Protein AF-A0A0G1CRB9-F1 (afdb_monomer)

Foldseek 3Di:
DKDKDKDADPSLVVVVLVLLVQVVCVPQPADDWDFPDWDADPVRRMIMTMTHDDDDDDLLPDDPDDPLVSLLVVLVNVLSQQPGDCPPPLNDDDPVLLLVVLVVCVVLVQFLQVVLCVVVVNDGSVRLSVVLVVCVVVQPPDTDDPLPPPACCVRPNPVCRVSSVCSNDVPDPPPVVNVVSVVSSCSSVVRGNVVSVSVVCVVDPPDDPPRDPPDPDDDDDD

Structure (mmCIF, N/CA/C/O backbone):
data_AF-A0A0G1CRB9-F1
#
_entry.id   AF-A0A0G1CRB9-F1
#
loop_
_atom_site.group_PDB
_atom_site.id
_atom_site.type_symbol
_atom_site.label_atom_id
_atom_site.label_alt_id
_atom_site.label_comp_id
_atom_site.label_asym_id
_atom_site.label_entity_id
_atom_site.label_seq_id
_atom_site.pdbx_PDB_ins_code
_atom_site.Cartn_x
_atom_site.Cartn_y
_atom_site.Cartn_z
_atom_site.occupancy
_atom_site.B_iso_or_equiv
_atom_site.auth_seq_id
_atom_site.auth_comp_id
_atom_site.auth_asym_id
_atom_site.auth_atom_id
_atom_site.pdbx_PDB_model_num
ATOM 1 N N . MET A 1 1 ? 15.681 12.414 -16.939 1.00 84.25 1 MET A N 1
ATOM 2 C CA . MET A 1 1 ? 14.336 12.960 -16.632 1.00 84.25 1 MET A CA 1
ATOM 3 C C . MET A 1 1 ? 14.097 12.855 -15.128 1.00 84.25 1 MET A C 1
ATOM 5 O O . MET A 1 1 ? 14.638 11.937 -14.522 1.00 84.25 1 MET A O 1
ATOM 9 N N . ILE A 1 2 ? 13.354 13.784 -14.524 1.00 95.62 2 ILE A N 1
ATOM 10 C CA . ILE A 1 2 ? 13.063 13.815 -13.077 1.00 95.62 2 ILE A CA 1
ATOM 11 C C . ILE A 1 2 ? 11.559 13.993 -12.850 1.00 95.62 2 ILE A C 1
ATOM 13 O O . ILE A 1 2 ? 10.872 14.523 -13.722 1.00 95.62 2 ILE A O 1
ATOM 17 N N . TYR A 1 3 ? 11.065 13.575 -11.686 1.00 97.00 3 TYR A N 1
ATOM 18 C CA . TYR A 1 3 ? 9.674 13.767 -11.269 1.00 97.00 3 TYR A CA 1
ATOM 19 C C . TYR A 1 3 ? 9.613 14.573 -9.976 1.00 97.00 3 TYR A C 1
ATOM 21 O O . TYR A 1 3 ? 10.322 14.261 -9.023 1.00 97.00 3 TYR A O 1
ATOM 29 N N . LEU A 1 4 ? 8.737 15.577 -9.924 1.00 97.69 4 LEU A N 1
ATOM 30 C CA . LEU A 1 4 ? 8.444 16.338 -8.711 1.00 97.69 4 LEU A CA 1
ATOM 31 C C . LEU A 1 4 ? 7.032 16.008 -8.232 1.00 97.69 4 LEU A C 1
ATOM 33 O O . LEU A 1 4 ? 6.062 16.202 -8.964 1.00 97.69 4 LEU A O 1
ATOM 37 N N . LYS A 1 5 ? 6.919 15.551 -6.987 1.00 98.00 5 LYS A N 1
ATOM 38 C CA . LYS A 1 5 ? 5.648 15.448 -6.270 1.00 98.00 5 LYS A CA 1
ATOM 39 C C . LYS A 1 5 ? 5.560 16.563 -5.239 1.00 98.00 5 LYS A C 1
ATOM 41 O O . LYS A 1 5 ? 6.548 16.859 -4.568 1.00 98.00 5 LYS A O 1
ATOM 46 N N . SER A 1 6 ? 4.384 17.159 -5.079 1.00 97.44 6 SER A N 1
ATOM 47 C CA . SER A 1 6 ? 4.143 18.164 -4.047 1.00 97.44 6 SER A CA 1
ATOM 48 C C . SER A 1 6 ? 2.746 18.023 -3.441 1.00 97.44 6 SER A C 1
ATOM 50 O O . SER A 1 6 ? 1.808 17.570 -4.095 1.00 97.44 6 SER A O 1
ATOM 52 N N . GLY A 1 7 ? 2.603 18.368 -2.161 1.00 93.88 7 GLY A N 1
ATOM 53 C CA . GLY A 1 7 ? 1.321 18.325 -1.458 1.00 93.88 7 GLY A CA 1
ATOM 54 C C . GLY A 1 7 ? 1.329 19.067 -0.120 1.00 93.88 7 GLY A C 1
ATOM 55 O O . GLY A 1 7 ? 2.387 19.339 0.441 1.00 93.88 7 GLY A O 1
ATOM 56 N N . ARG A 1 8 ? 0.131 19.376 0.395 1.00 90.69 8 ARG A N 1
ATOM 57 C CA . ARG A 1 8 ? -0.128 19.932 1.740 1.00 90.69 8 ARG A CA 1
ATOM 58 C C . ARG A 1 8 ? -1.072 19.023 2.525 1.00 90.69 8 ARG A C 1
ATOM 60 O O . ARG A 1 8 ? -1.772 18.196 1.937 1.00 90.69 8 ARG A O 1
ATOM 67 N N . GLY A 1 9 ? -1.112 19.178 3.849 1.00 85.19 9 GLY A N 1
ATOM 68 C CA . GLY A 1 9 ? -1.989 18.393 4.728 1.00 85.19 9 GLY A CA 1
ATOM 69 C C . GLY A 1 9 ? -1.760 16.884 4.572 1.00 85.19 9 GLY A C 1
ATOM 70 O O . GLY A 1 9 ? -0.622 16.428 4.579 1.00 85.19 9 GLY A O 1
ATOM 71 N N . ILE A 1 10 ? -2.824 16.112 4.337 1.00 78.12 10 ILE A N 1
ATOM 72 C CA . ILE A 1 10 ? -2.739 14.646 4.159 1.00 78.12 10 ILE A CA 1
ATOM 73 C C . ILE A 1 10 ? -1.782 14.256 3.019 1.00 78.12 10 ILE A C 1
ATOM 75 O O . ILE A 1 10 ? -1.055 13.267 3.124 1.00 78.12 10 ILE A O 1
ATOM 79 N N . ALA A 1 11 ? -1.750 15.035 1.931 1.00 84.38 11 ALA A N 1
ATOM 80 C CA . ALA A 1 11 ? -0.834 14.772 0.824 1.00 84.38 11 ALA A CA 1
ATOM 81 C C . ALA A 1 11 ? 0.627 15.003 1.240 1.00 84.38 11 ALA A C 1
ATOM 83 O O . ALA A 1 11 ? 1.486 14.204 0.880 1.00 84.38 11 ALA A O 1
ATOM 84 N N . ALA A 1 12 ? 0.906 16.031 2.052 1.00 89.50 12 ALA A N 1
ATOM 85 C CA . ALA A 1 12 ? 2.238 16.254 2.617 1.00 89.50 12 ALA A CA 1
ATOM 86 C C . ALA A 1 12 ? 2.680 15.075 3.490 1.00 89.50 12 ALA A C 1
ATOM 88 O O . ALA A 1 12 ? 3.770 14.546 3.294 1.00 89.50 12 ALA A O 1
ATOM 89 N N . GLU A 1 13 ? 1.822 14.604 4.397 1.00 86.12 13 GLU A N 1
ATOM 90 C CA . GLU A 1 13 ? 2.111 13.429 5.228 1.00 86.12 13 GLU A CA 1
ATOM 91 C C . GLU A 1 13 ? 2.366 12.173 4.387 1.00 86.12 13 GLU A C 1
ATOM 93 O O . GLU A 1 13 ? 3.264 11.386 4.693 1.00 86.12 13 GLU A O 1
ATOM 98 N N . SER A 1 14 ? 1.602 11.989 3.305 1.00 86.56 14 SER A N 1
ATOM 99 C CA . SER A 1 14 ? 1.823 10.896 2.359 1.00 86.56 14 SER A CA 1
ATOM 100 C C . SER A 1 14 ? 3.196 10.984 1.699 1.00 86.56 14 SER A C 1
ATOM 102 O O . SER A 1 14 ? 3.872 9.965 1.593 1.00 86.56 14 SER A O 1
ATOM 104 N N . LEU A 1 15 ? 3.641 12.183 1.318 1.00 94.06 15 LEU A N 1
ATOM 105 C CA . LEU A 1 15 ? 4.968 12.397 0.739 1.00 94.06 15 LEU A CA 1
ATOM 106 C C . LEU A 1 15 ? 6.095 12.200 1.758 1.00 94.06 15 LEU A C 1
ATOM 108 O O . LEU A 1 15 ? 7.140 11.669 1.398 1.00 94.06 15 LEU A O 1
ATOM 112 N N . VAL A 1 16 ? 5.891 12.548 3.034 1.00 91.94 16 VAL A N 1
ATOM 113 C CA . VAL A 1 16 ? 6.863 12.247 4.105 1.00 91.94 16 VAL A CA 1
ATOM 114 C C . VAL A 1 16 ? 7.033 10.734 4.279 1.00 91.94 16 VAL A C 1
ATOM 116 O O . VAL A 1 16 ? 8.158 10.236 4.403 1.00 91.94 16 VAL A O 1
ATOM 119 N N . ARG A 1 17 ? 5.920 9.986 4.264 1.00 88.06 17 ARG A N 1
ATOM 120 C CA . ARG A 1 17 ? 5.942 8.517 4.323 1.00 88.06 17 ARG A CA 1
ATOM 121 C C . ARG A 1 17 ? 6.607 7.919 3.089 1.00 88.06 17 ARG A C 1
ATOM 123 O O . ARG A 1 17 ? 7.457 7.048 3.243 1.00 88.06 17 ARG A O 1
ATOM 130 N N . GLU A 1 18 ? 6.263 8.407 1.900 1.00 92.31 18 GLU A N 1
ATOM 131 C CA . GLU A 1 18 ? 6.862 7.955 0.643 1.00 92.31 18 GLU A CA 1
ATOM 132 C C . GLU A 1 18 ? 8.374 8.212 0.617 1.00 92.31 18 GLU A C 1
ATOM 134 O O . GLU A 1 18 ? 9.130 7.287 0.344 1.00 92.31 18 GLU A O 1
ATOM 139 N N . ASN A 1 19 ? 8.830 9.411 0.997 1.00 94.56 19 ASN A N 1
ATOM 140 C CA . ASN A 1 19 ? 10.254 9.730 1.130 1.00 94.56 19 ASN A CA 1
ATOM 141 C C . ASN A 1 19 ? 10.975 8.729 2.048 1.00 94.56 19 ASN A C 1
ATOM 143 O O . ASN A 1 19 ? 11.979 8.132 1.667 1.00 94.56 19 ASN A O 1
ATOM 147 N N . THR A 1 20 ? 10.416 8.499 3.240 1.00 90.94 20 THR A N 1
ATOM 148 C CA . THR A 1 20 ? 10.984 7.562 4.219 1.00 90.94 20 THR A CA 1
ATOM 149 C C . THR A 1 20 ? 11.051 6.134 3.665 1.00 90.94 20 THR A C 1
ATOM 151 O O . THR A 1 20 ? 12.036 5.431 3.886 1.00 90.94 20 THR A O 1
ATOM 154 N N . ALA A 1 21 ? 10.005 5.694 2.959 1.00 89.44 21 ALA A N 1
ATOM 155 C CA . ALA A 1 21 ? 9.941 4.364 2.367 1.00 89.44 21 ALA A CA 1
ATOM 156 C C . ALA A 1 21 ? 10.951 4.200 1.224 1.00 89.44 21 ALA A C 1
ATOM 158 O O . ALA A 1 21 ? 11.669 3.206 1.199 1.00 89.44 21 ALA A O 1
ATOM 159 N N . LEU A 1 22 ? 11.053 5.176 0.318 1.00 92.38 22 LEU A N 1
ATOM 160 C CA . LEU A 1 22 ? 11.978 5.133 -0.817 1.00 92.38 22 LEU A CA 1
ATOM 161 C C . LEU A 1 22 ? 13.440 5.121 -0.364 1.00 92.38 22 LEU A C 1
ATOM 163 O O . LEU A 1 22 ? 14.198 4.271 -0.821 1.00 92.38 22 LEU A O 1
ATOM 167 N N . GLN A 1 23 ? 13.811 5.978 0.593 1.00 91.38 23 GLN A N 1
ATOM 168 C CA . GLN A 1 23 ? 15.157 5.975 1.182 1.00 91.38 23 GLN A CA 1
ATOM 169 C C . GLN A 1 23 ? 15.491 4.631 1.839 1.00 91.38 23 GLN A C 1
ATOM 171 O O . GLN A 1 23 ? 16.609 4.136 1.747 1.00 91.38 23 GLN A O 1
ATOM 176 N N . TRP A 1 24 ? 14.513 4.007 2.497 1.00 89.56 24 TRP A N 1
ATOM 177 C CA . TRP A 1 24 ? 14.713 2.700 3.109 1.00 89.56 24 TRP A CA 1
ATOM 178 C C . TRP A 1 24 ? 14.852 1.576 2.069 1.00 89.56 24 TRP A C 1
ATOM 180 O O . TRP A 1 24 ? 15.698 0.695 2.230 1.00 89.56 24 TRP A O 1
ATOM 190 N N . LEU A 1 25 ? 14.042 1.607 1.006 1.00 90.19 25 LEU A N 1
ATOM 191 C CA . LEU A 1 25 ? 14.031 0.604 -0.063 1.00 90.19 25 LEU A CA 1
ATOM 192 C C . LEU A 1 25 ? 15.252 0.685 -0.986 1.00 90.19 25 LEU A C 1
ATOM 194 O O . LEU A 1 25 ? 15.654 -0.346 -1.525 1.00 90.19 25 LEU A O 1
ATOM 198 N N . GLU A 1 26 ? 15.873 1.857 -1.136 1.00 90.19 26 GLU A N 1
ATOM 199 C CA . GLU A 1 26 ? 17.078 2.043 -1.961 1.00 90.19 26 GLU A CA 1
ATOM 200 C C . GLU A 1 26 ? 18.214 1.082 -1.558 1.00 90.19 26 GLU A C 1
ATOM 202 O O . GLU A 1 26 ? 18.978 0.613 -2.400 1.00 90.19 26 GLU A O 1
ATOM 207 N N . HIS A 1 27 ? 18.268 0.688 -0.283 1.00 88.12 27 HIS A N 1
ATOM 208 C CA . HIS A 1 27 ? 19.272 -0.234 0.253 1.00 88.12 27 HIS A CA 1
ATOM 209 C C . HIS A 1 27 ? 18.835 -1.711 0.265 1.00 88.12 27 HIS A C 1
ATOM 211 O O . HIS A 1 27 ? 19.460 -2.531 0.937 1.00 88.12 27 HIS A O 1
ATOM 217 N N . LYS A 1 28 ? 17.744 -2.074 -0.425 1.00 88.00 28 LYS A N 1
ATOM 218 C CA . LYS A 1 28 ? 17.124 -3.415 -0.356 1.00 88.00 28 LYS A CA 1
ATOM 219 C C . LYS A 1 28 ? 17.243 -4.246 -1.631 1.00 88.00 28 LYS A C 1
ATOM 221 O O . LYS A 1 28 ? 16.499 -5.207 -1.793 1.00 88.00 28 LYS A O 1
ATOM 226 N N . HIS A 1 29 ? 18.200 -3.915 -2.500 1.00 84.69 29 HIS A N 1
ATOM 227 C CA . HIS A 1 29 ? 18.453 -4.620 -3.766 1.00 84.69 29 HIS A CA 1
ATOM 228 C C . HIS A 1 29 ? 17.211 -4.731 -4.669 1.00 84.69 29 HIS A C 1
ATOM 230 O O . HIS A 1 29 ? 17.057 -5.700 -5.410 1.00 84.69 29 HIS A O 1
ATOM 236 N N . ILE A 1 30 ? 16.334 -3.72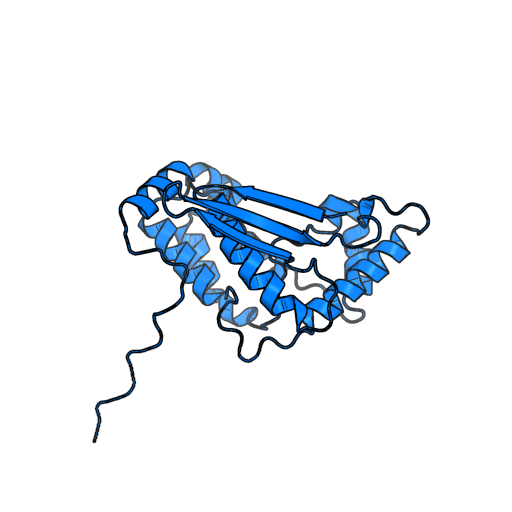7 -4.618 1.00 89.00 30 ILE A N 1
ATOM 237 C CA . ILE A 1 30 ? 15.206 -3.579 -5.536 1.00 89.00 30 ILE A CA 1
ATOM 238 C C . ILE A 1 30 ? 15.298 -2.249 -6.278 1.00 89.00 30 ILE A C 1
ATOM 240 O O . ILE A 1 30 ? 15.856 -1.275 -5.772 1.00 89.00 30 ILE A O 1
ATOM 244 N N . THR A 1 31 ? 14.715 -2.199 -7.471 1.00 91.12 31 THR A N 1
ATOM 245 C CA . THR A 1 31 ? 14.642 -0.964 -8.250 1.00 91.12 31 THR A CA 1
ATOM 246 C C . THR A 1 31 ? 13.495 -0.096 -7.743 1.00 91.12 31 THR A C 1
ATOM 248 O O . THR A 1 31 ? 12.326 -0.457 -7.868 1.00 91.12 31 THR A O 1
ATOM 251 N N . VAL A 1 32 ? 13.838 1.067 -7.195 1.00 93.25 32 VAL A N 1
ATOM 252 C CA . VAL A 1 32 ? 12.904 2.123 -6.782 1.00 93.25 32 VAL A CA 1
ATOM 253 C C . VAL A 1 32 ? 13.403 3.482 -7.283 1.00 93.25 32 VAL A C 1
ATOM 255 O O . VAL A 1 32 ? 14.595 3.614 -7.576 1.00 93.25 32 VAL A O 1
ATOM 258 N N . PRO A 1 33 ? 12.534 4.505 -7.403 1.00 95.69 33 PRO A N 1
ATOM 259 C CA . PRO A 1 33 ? 12.991 5.853 -7.716 1.00 95.69 33 PRO A CA 1
ATOM 260 C C . PRO A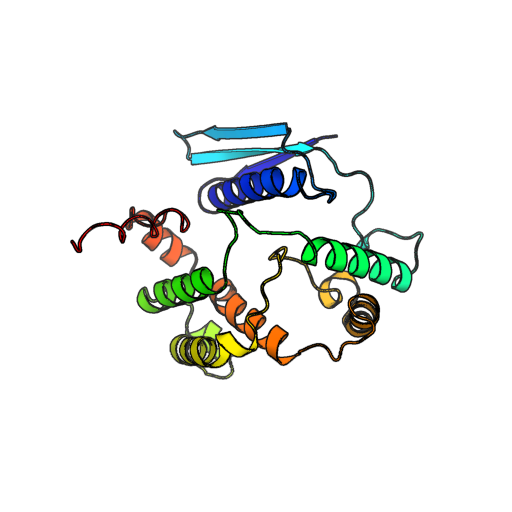 1 33 ? 13.936 6.356 -6.621 1.00 95.69 33 PRO A C 1
ATOM 262 O O . PRO A 1 33 ? 13.622 6.240 -5.434 1.00 95.69 33 PRO A O 1
ATOM 265 N N . LYS A 1 34 ? 15.069 6.946 -7.007 1.00 95.94 34 LYS A N 1
ATOM 266 C CA . LYS A 1 34 ? 15.993 7.569 -6.055 1.00 95.94 34 LYS A CA 1
ATOM 267 C C . LYS A 1 34 ? 15.423 8.893 -5.578 1.00 95.94 34 LYS A C 1
ATOM 269 O O . LYS A 1 34 ? 14.937 9.680 -6.395 1.00 95.94 34 LYS A O 1
ATOM 274 N N . VAL A 1 35 ? 15.529 9.165 -4.281 1.00 97.19 35 VAL A N 1
ATOM 275 C CA . VAL A 1 35 ? 15.208 10.484 -3.729 1.00 97.19 35 VAL A CA 1
ATOM 276 C C . VAL A 1 35 ? 16.363 11.429 -4.042 1.00 97.19 35 VAL A C 1
ATOM 278 O O . VAL A 1 35 ? 17.439 11.318 -3.465 1.00 97.19 35 VAL A O 1
ATOM 281 N N . LEU A 1 36 ? 16.139 12.360 -4.967 1.00 97.75 36 LEU A N 1
ATOM 282 C CA . LEU A 1 36 ? 17.135 13.360 -5.356 1.00 97.75 36 LEU A CA 1
ATOM 283 C C . LEU A 1 36 ? 17.125 14.558 -4.407 1.00 97.75 36 LEU A C 1
ATOM 285 O O . LEU A 1 36 ? 18.171 15.130 -4.120 1.00 97.75 36 LEU A O 1
ATOM 289 N N . ASN A 1 37 ? 15.937 14.956 -3.946 1.00 98.06 37 ASN A N 1
ATOM 290 C CA . ASN A 1 37 ? 15.775 16.021 -2.963 1.00 98.06 37 ASN A CA 1
ATOM 291 C C . ASN A 1 37 ? 14.426 15.890 -2.236 1.00 98.06 37 ASN A C 1
ATOM 293 O O . ASN A 1 37 ? 13.446 15.401 -2.803 1.00 98.06 37 ASN A O 1
ATOM 297 N N . TYR A 1 38 ? 14.368 16.367 -0.998 1.00 97.94 38 TYR A N 1
ATOM 298 C CA . TYR A 1 38 ? 13.164 16.438 -0.179 1.00 97.94 38 TYR A CA 1
ATOM 299 C C . TYR A 1 38 ? 13.156 17.763 0.583 1.00 97.94 38 TYR A C 1
ATOM 301 O O . TYR A 1 38 ? 14.132 18.109 1.247 1.00 97.94 38 TYR A O 1
ATOM 309 N N . PHE A 1 39 ? 12.043 18.490 0.514 1.00 97.31 39 PHE A N 1
ATOM 310 C CA . PHE A 1 39 ? 11.887 19.767 1.201 1.00 97.31 39 PHE A CA 1
ATOM 311 C C . PHE A 1 39 ? 10.500 19.889 1.827 1.00 97.31 39 PHE A C 1
ATOM 313 O O . PHE A 1 39 ? 9.488 19.592 1.188 1.00 97.31 39 PHE A O 1
ATOM 320 N N . LYS A 1 40 ? 10.459 20.359 3.075 1.00 96.38 40 LYS A N 1
ATOM 321 C CA . LYS A 1 40 ? 9.235 20.689 3.803 1.00 96.38 40 LYS A CA 1
ATOM 322 C C . LYS A 1 40 ? 9.297 22.152 4.223 1.00 96.38 40 LYS A C 1
ATOM 324 O O . LYS A 1 40 ? 10.157 22.537 5.006 1.00 96.38 40 LYS A O 1
ATOM 329 N N . ASP A 1 41 ? 8.384 22.948 3.688 1.00 95.00 41 ASP A N 1
ATOM 330 C CA . ASP A 1 41 ? 8.184 24.330 4.100 1.00 95.00 41 ASP A CA 1
ATOM 331 C C . ASP A 1 41 ? 7.303 24.346 5.352 1.00 95.00 41 ASP A C 1
ATOM 333 O O . ASP A 1 41 ? 6.090 24.129 5.281 1.00 95.00 4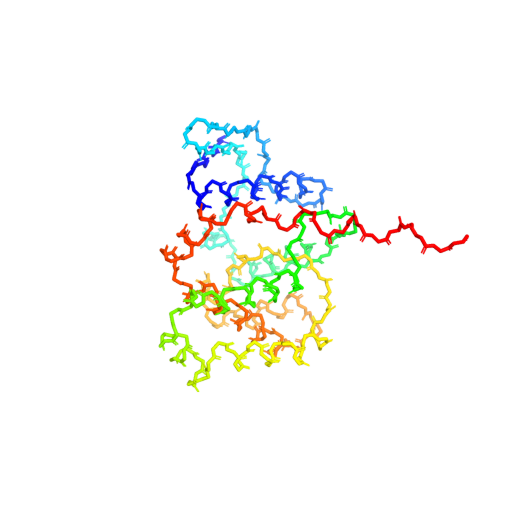1 ASP A O 1
ATOM 337 N N . GLU A 1 42 ? 7.927 24.584 6.504 1.00 90.81 42 GLU A N 1
ATOM 338 C CA . GLU A 1 42 ? 7.243 24.611 7.799 1.00 90.81 42 GLU A CA 1
ATOM 339 C C . GLU A 1 42 ? 6.222 25.752 7.907 1.00 90.81 42 GLU A C 1
ATOM 341 O O . GLU A 1 42 ? 5.224 25.608 8.609 1.00 90.81 42 GLU A O 1
ATOM 346 N N . SER A 1 43 ? 6.415 26.858 7.180 1.00 90.94 43 SER A N 1
ATOM 347 C CA . SER A 1 43 ? 5.498 28.002 7.233 1.00 90.94 43 SER A CA 1
ATOM 348 C C . SER A 1 43 ? 4.172 27.712 6.531 1.00 90.94 43 SER A C 1
ATOM 350 O O . SER A 1 43 ? 3.107 28.115 6.997 1.00 90.94 43 SER A O 1
ATOM 352 N N . SER A 1 44 ? 4.223 26.979 5.416 1.00 90.81 44 SER A N 1
ATOM 353 C CA . SER A 1 44 ? 3.054 26.701 4.583 1.00 90.81 44 SER A CA 1
ATOM 354 C C . SER A 1 44 ? 2.521 25.271 4.708 1.00 90.81 44 SER A C 1
ATOM 356 O O . SER A 1 44 ? 1.444 24.961 4.185 1.00 90.81 44 SER A O 1
ATOM 358 N N . GLY A 1 45 ? 3.263 24.388 5.385 1.00 90.06 45 GLY A N 1
ATOM 359 C CA . GLY A 1 45 ? 2.972 22.957 5.492 1.00 90.06 45 GLY A CA 1
ATOM 360 C C . GLY A 1 45 ? 3.113 22.203 4.164 1.00 90.06 45 GLY A C 1
ATOM 361 O O . GLY A 1 45 ? 2.575 21.103 4.015 1.00 90.06 45 GLY A O 1
ATOM 362 N N . GLN A 1 46 ? 3.777 22.805 3.176 1.00 96.62 46 GLN A N 1
ATOM 363 C CA . GLN A 1 46 ? 3.999 22.233 1.854 1.00 96.62 46 GLN A CA 1
ATOM 364 C C . GLN A 1 46 ? 5.191 21.281 1.871 1.00 96.62 46 GLN A C 1
ATOM 366 O O . GLN A 1 46 ? 6.262 21.616 2.366 1.00 96.62 46 GLN A O 1
ATOM 371 N N . VAL A 1 47 ? 5.021 20.109 1.267 1.00 97.94 47 VAL A N 1
ATOM 372 C CA . VAL A 1 47 ? 6.095 19.138 1.045 1.00 97.94 47 VAL A CA 1
ATOM 373 C C . VAL A 1 47 ? 6.352 18.997 -0.448 1.00 97.94 47 VAL A C 1
ATOM 375 O O . VAL A 1 47 ? 5.413 19.022 -1.250 1.00 97.94 47 VAL A O 1
ATOM 378 N N . TYR A 1 48 ? 7.626 18.838 -0.793 1.00 98.25 48 TYR A N 1
ATOM 379 C CA . TYR A 1 48 ? 8.148 18.570 -2.124 1.00 98.25 48 TYR A CA 1
ATOM 380 C C . TYR A 1 48 ? 9.073 17.353 -2.068 1.00 98.25 48 TYR A C 1
ATOM 382 O O . TYR A 1 48 ? 9.948 17.267 -1.206 1.00 98.25 48 TYR A O 1
ATOM 390 N N . LEU A 1 49 ? 8.890 16.426 -3.003 1.00 98.50 49 LEU A N 1
ATOM 391 C CA . LEU A 1 49 ? 9.694 15.219 -3.146 1.00 98.50 49 LEU A CA 1
ATOM 392 C C . LEU A 1 49 ? 10.141 15.092 -4.603 1.00 98.50 49 LEU A C 1
ATOM 394 O O . LEU A 1 49 ? 9.313 14.909 -5.499 1.00 98.50 49 LEU A O 1
ATOM 398 N N . LEU A 1 50 ? 11.447 15.219 -4.830 1.00 98.44 50 LEU A N 1
ATOM 399 C CA . LEU A 1 50 ? 12.071 15.123 -6.143 1.00 98.44 50 LEU A CA 1
ATOM 400 C C . LEU A 1 50 ? 12.690 13.738 -6.328 1.00 98.44 50 LEU A C 1
ATOM 402 O O . LEU A 1 50 ? 13.509 13.304 -5.518 1.00 98.44 50 LEU A O 1
ATOM 406 N N . LEU A 1 51 ? 12.315 13.063 -7.410 1.00 98.44 51 LEU A N 1
ATOM 407 C CA . LEU A 1 51 ? 12.644 11.666 -7.673 1.00 98.44 51 LEU A CA 1
ATOM 408 C C . LEU A 1 51 ? 13.357 11.490 -9.017 1.00 98.44 51 LEU A C 1
ATOM 410 O O . LEU A 1 51 ? 13.073 12.203 -9.988 1.00 98.44 51 LEU A O 1
ATOM 414 N N . SER A 1 52 ? 14.241 10.494 -9.095 1.00 97.31 52 SER A N 1
ATOM 415 C CA . SER A 1 52 ? 14.772 10.017 -10.372 1.00 97.31 52 SER A CA 1
ATOM 416 C C . SER A 1 52 ? 13.689 9.303 -11.187 1.00 97.31 52 SER A C 1
ATOM 418 O O . SER A 1 52 ? 12.730 8.756 -10.643 1.00 97.31 52 SER A O 1
ATOM 420 N N . VAL A 1 53 ? 13.859 9.265 -12.507 1.00 95.75 53 VAL A N 1
ATOM 421 C CA . VAL A 1 53 ? 13.099 8.346 -13.366 1.00 95.75 53 VAL A CA 1
ATOM 422 C C . VAL A 1 53 ? 13.544 6.896 -13.128 1.00 95.75 53 VAL A C 1
ATOM 424 O O . VAL A 1 53 ? 14.699 6.653 -12.773 1.00 95.75 53 VAL A O 1
ATOM 427 N N . ILE A 1 54 ? 12.621 5.949 -13.313 1.00 92.69 54 ILE A N 1
ATOM 428 C CA . ILE A 1 54 ? 12.940 4.544 -13.591 1.00 92.69 54 ILE A CA 1
ATOM 429 C C . ILE A 1 54 ? 12.729 4.348 -15.088 1.00 92.69 54 ILE A C 1
ATOM 431 O O . ILE A 1 54 ? 11.639 4.633 -15.588 1.00 92.69 54 ILE A O 1
ATOM 435 N N . ASP A 1 55 ? 13.758 3.880 -15.784 1.00 92.00 55 ASP A N 1
ATOM 436 C CA . ASP A 1 55 ? 13.669 3.607 -17.214 1.00 92.00 55 ASP A CA 1
ATOM 437 C C . ASP A 1 55 ? 12.756 2.407 -17.490 1.00 92.00 55 ASP A C 1
ATOM 439 O O . ASP A 1 55 ? 12.769 1.407 -16.769 1.00 92.00 55 ASP A O 1
ATOM 443 N N . GLY A 1 56 ? 11.962 2.513 -18.555 1.00 90.06 56 GLY A N 1
ATOM 444 C CA . GLY A 1 56 ? 11.022 1.482 -18.983 1.00 90.06 56 GLY A CA 1
ATOM 445 C C . GLY A 1 56 ? 9.572 1.958 -19.013 1.00 90.06 56 GLY A C 1
ATOM 446 O O . GLY A 1 56 ? 9.266 3.146 -18.890 1.00 90.06 56 GLY A O 1
ATOM 447 N N . LEU A 1 57 ? 8.664 1.005 -19.218 1.00 89.88 57 LEU A N 1
ATOM 448 C CA . LEU A 1 57 ? 7.229 1.247 -19.317 1.00 89.88 57 LEU A CA 1
ATOM 449 C C . LEU A 1 57 ? 6.491 0.620 -18.127 1.00 89.88 57 LEU A C 1
ATOM 451 O O . LEU A 1 57 ? 6.867 -0.462 -17.671 1.00 89.88 57 LEU A O 1
ATOM 455 N N . PRO A 1 58 ? 5.398 1.243 -17.650 1.00 88.50 58 PRO A N 1
ATOM 456 C CA . PRO A 1 58 ? 4.451 0.567 -16.774 1.00 88.50 58 PRO A CA 1
ATOM 457 C C . PRO A 1 58 ? 3.976 -0.742 -17.409 1.00 88.50 58 PRO A C 1
ATOM 459 O O . PRO A 1 58 ? 3.742 -0.787 -18.616 1.00 88.50 58 PRO A O 1
ATOM 462 N N . ALA A 1 59 ? 3.775 -1.781 -16.599 1.00 88.50 59 ALA A N 1
ATOM 463 C CA . ALA A 1 59 ? 3.457 -3.123 -17.089 1.00 88.50 59 ALA A CA 1
ATOM 464 C C . ALA A 1 59 ? 2.223 -3.170 -18.016 1.00 88.50 59 ALA A C 1
ATOM 466 O O . ALA A 1 59 ? 2.191 -3.962 -18.948 1.00 88.50 59 ALA A O 1
ATOM 467 N N . GLN A 1 60 ? 1.231 -2.292 -17.816 1.00 83.94 60 GLN A N 1
ATOM 468 C CA . GLN A 1 60 ? 0.029 -2.217 -18.663 1.00 83.94 60 GLN A CA 1
ATOM 469 C C . GLN A 1 60 ? 0.285 -1.594 -20.046 1.00 83.94 60 GLN A C 1
ATOM 471 O O . GLN A 1 60 ? -0.586 -1.645 -20.909 1.00 83.94 60 GLN A O 1
ATOM 476 N N . ARG A 1 61 ? 1.438 -0.946 -20.239 1.00 89.31 61 ARG A N 1
ATOM 477 C CA . ARG A 1 61 ? 1.824 -0.264 -21.482 1.00 89.31 61 ARG A CA 1
ATOM 478 C C . ARG A 1 61 ? 2.861 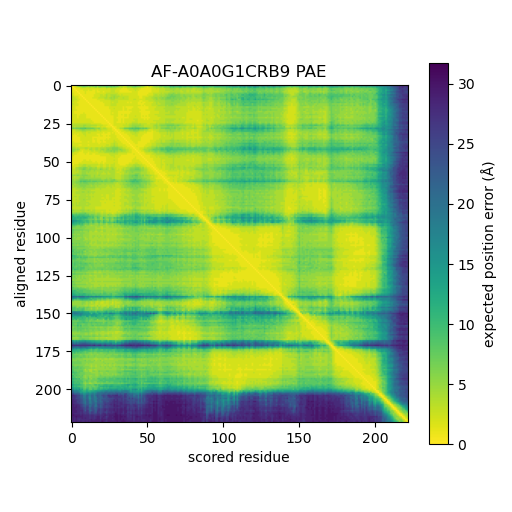-1.038 -22.292 1.00 89.31 61 ARG A C 1
ATOM 480 O O . ARG A 1 61 ? 3.212 -0.590 -23.375 1.00 89.31 61 ARG A O 1
ATOM 487 N N . VAL A 1 62 ? 3.363 -2.157 -21.776 1.00 91.12 62 VAL A N 1
ATOM 488 C CA . VAL A 1 62 ? 4.290 -3.022 -22.511 1.00 91.12 62 VAL A CA 1
ATOM 489 C C . VAL A 1 62 ? 3.505 -3.767 -23.591 1.00 91.12 62 VAL A C 1
ATOM 491 O O . VAL A 1 62 ? 2.550 -4.473 -23.278 1.00 91.12 62 VAL A O 1
ATOM 494 N N . THR A 1 63 ? 3.898 -3.595 -24.853 1.00 91.56 63 THR A N 1
ATOM 495 C CA . THR A 1 63 ? 3.246 -4.219 -26.021 1.00 91.56 63 THR A CA 1
ATOM 496 C C . THR A 1 63 ? 4.047 -5.361 -26.630 1.00 91.56 63 THR A C 1
ATOM 498 O O . THR A 1 63 ? 3.473 -6.213 -27.299 1.00 91.56 63 THR A O 1
ATOM 501 N N . ASP A 1 64 ? 5.354 -5.393 -26.376 1.00 94.62 64 ASP A N 1
ATOM 502 C CA . ASP A 1 64 ? 6.285 -6.311 -27.045 1.00 94.62 64 ASP A CA 1
ATOM 503 C C . ASP A 1 64 ? 6.385 -7.674 -26.338 1.00 94.62 64 ASP A C 1
ATOM 505 O O . ASP A 1 64 ? 7.121 -8.556 -26.769 1.00 94.62 64 ASP A O 1
ATOM 509 N N . LEU A 1 65 ? 5.636 -7.847 -25.244 1.00 93.88 65 LEU A N 1
ATOM 510 C CA . LEU A 1 65 ? 5.501 -9.087 -24.487 1.00 93.88 65 LEU A CA 1
ATOM 511 C C . LEU A 1 65 ? 4.029 -9.488 -24.421 1.00 93.88 65 LEU A C 1
ATOM 513 O O . LEU A 1 65 ? 3.135 -8.643 -24.325 1.00 93.88 65 LEU A O 1
ATOM 517 N N . SER A 1 66 ? 3.765 -10.789 -24.386 1.00 93.81 66 SER A N 1
ATOM 518 C CA . SER A 1 66 ? 2.427 -11.291 -24.099 1.00 93.81 66 SER A CA 1
ATOM 519 C C . SER A 1 66 ? 2.000 -10.946 -22.667 1.00 93.81 66 SER A C 1
ATOM 521 O O . SER A 1 66 ? 2.815 -10.796 -21.751 1.00 93.81 66 SER A O 1
ATOM 523 N N . LYS A 1 67 ? 0.684 -10.905 -22.423 1.00 90.94 67 LYS A N 1
ATOM 524 C CA . LYS A 1 67 ? 0.140 -10.719 -21.066 1.00 90.94 67 LYS A CA 1
ATOM 525 C C . LYS A 1 67 ? 0.667 -11.764 -20.077 1.00 90.94 67 LYS A C 1
ATOM 527 O O . LYS A 1 67 ? 0.896 -11.432 -18.919 1.00 90.94 67 LYS A O 1
ATOM 532 N N . GLN A 1 68 ? 0.875 -13.008 -20.518 1.00 92.31 68 GLN A N 1
ATOM 533 C CA . GLN A 1 68 ? 1.420 -14.072 -19.669 1.00 92.31 68 GLN A CA 1
ATOM 534 C C . GLN A 1 68 ? 2.858 -13.775 -19.239 1.00 92.31 68 GLN A C 1
ATOM 536 O O . GLN A 1 68 ? 3.173 -13.906 -18.059 1.00 92.31 68 GLN A O 1
ATOM 541 N N . GLU A 1 69 ? 3.705 -13.323 -20.163 1.00 94.19 69 GLU A N 1
ATOM 542 C CA . GLU A 1 69 ? 5.088 -12.939 -19.866 1.00 94.19 69 GLU A CA 1
ATOM 543 C C . GLU A 1 69 ? 5.146 -11.730 -18.932 1.00 94.19 69 GLU A C 1
ATOM 545 O O . GLU A 1 69 ? 5.892 -11.741 -17.952 1.00 94.19 69 GLU A O 1
ATOM 550 N N . ILE A 1 70 ? 4.298 -10.721 -19.161 1.00 93.38 70 ILE A N 1
ATOM 551 C CA . ILE A 1 70 ? 4.186 -9.566 -18.264 1.00 93.38 70 ILE A CA 1
ATOM 552 C C . ILE A 1 70 ? 3.773 -10.027 -16.862 1.00 93.38 70 ILE A C 1
ATOM 554 O O . ILE A 1 70 ? 4.415 -9.655 -15.883 1.00 93.38 70 ILE A O 1
ATOM 558 N N . LEU A 1 71 ? 2.745 -10.872 -16.740 1.00 91.75 71 LEU A N 1
ATOM 559 C CA . LEU A 1 71 ? 2.280 -11.384 -15.445 1.00 91.75 71 LEU A CA 1
ATOM 560 C C . LEU A 1 71 ? 3.331 -12.237 -14.743 1.00 91.75 71 LEU A C 1
ATOM 562 O O . LEU A 1 71 ? 3.443 -12.163 -13.521 1.00 91.75 71 LEU A O 1
ATOM 566 N N . TYR A 1 72 ? 4.115 -13.007 -15.494 1.00 92.50 72 TYR A N 1
ATOM 567 C CA . TYR A 1 72 ? 5.255 -13.739 -14.959 1.00 92.50 72 TYR A CA 1
ATOM 568 C C . TYR A 1 72 ? 6.291 -12.783 -14.351 1.00 92.50 72 TYR A C 1
ATOM 570 O O . TYR A 1 72 ? 6.661 -12.951 -13.189 1.00 92.50 72 TYR A O 1
ATOM 578 N N . LEU A 1 73 ? 6.709 -11.742 -15.080 1.00 92.25 73 LEU A N 1
ATOM 579 C CA . LEU A 1 73 ? 7.667 -10.742 -14.586 1.00 92.25 73 LEU A CA 1
ATOM 580 C C . LEU A 1 73 ? 7.134 -9.995 -13.358 1.00 92.25 73 LEU A C 1
ATOM 582 O O . LEU A 1 73 ? 7.833 -9.826 -12.362 1.00 92.25 73 LEU A O 1
ATOM 586 N N . VAL A 1 74 ? 5.866 -9.601 -13.410 1.00 91.06 74 VAL A N 1
ATOM 587 C CA . VAL A 1 74 ? 5.146 -8.902 -12.343 1.00 91.06 74 VAL A CA 1
ATOM 588 C C . VAL A 1 74 ? 5.044 -9.778 -11.084 1.00 91.06 74 VAL A C 1
ATOM 590 O O . VAL A 1 74 ? 5.287 -9.301 -9.974 1.00 91.06 74 VAL A O 1
ATOM 593 N N . ALA A 1 75 ? 4.779 -11.077 -11.239 1.00 90.00 75 ALA A N 1
ATOM 594 C CA . ALA A 1 75 ? 4.803 -12.051 -10.152 1.00 90.00 75 ALA A CA 1
ATOM 595 C C . ALA A 1 75 ? 6.210 -12.241 -9.561 1.00 90.00 75 ALA A C 1
ATOM 597 O O . ALA A 1 75 ? 6.358 -12.272 -8.338 1.00 90.00 75 ALA A O 1
ATOM 598 N N . LYS A 1 76 ? 7.252 -12.314 -10.401 1.00 90.50 76 LYS A N 1
ATOM 599 C CA . LYS A 1 76 ? 8.651 -12.400 -9.951 1.00 90.50 76 LYS A CA 1
ATOM 600 C C . LYS A 1 76 ? 9.092 -11.167 -9.170 1.00 90.50 76 LYS A C 1
ATOM 602 O O . LYS A 1 76 ? 9.682 -11.320 -8.102 1.00 90.50 76 LYS A O 1
ATOM 607 N N . ALA A 1 77 ? 8.744 -9.971 -9.637 1.00 89.56 77 ALA A N 1
ATOM 608 C CA . ALA A 1 77 ? 9.027 -8.730 -8.922 1.00 89.56 77 ALA A CA 1
ATOM 609 C C . ALA A 1 77 ? 8.364 -8.714 -7.532 1.00 89.56 77 ALA A C 1
ATOM 611 O O . ALA A 1 77 ? 8.990 -8.332 -6.546 1.00 89.56 77 ALA A O 1
ATOM 612 N N . MET A 1 78 ? 7.126 -9.210 -7.420 1.00 88.50 78 MET A N 1
ATOM 613 C CA . MET A 1 78 ? 6.442 -9.321 -6.127 1.00 88.50 78 MET A CA 1
ATOM 614 C C . MET A 1 78 ? 7.060 -10.371 -5.202 1.00 88.50 78 MET A C 1
ATOM 616 O O . MET A 1 78 ? 7.180 -10.122 -4.005 1.00 88.50 78 MET A O 1
ATOM 620 N N . GLN A 1 79 ? 7.488 -11.523 -5.729 1.00 88.06 79 GLN A N 1
ATOM 621 C CA . GLN A 1 79 ? 8.230 -12.519 -4.945 1.00 88.06 79 GLN A CA 1
ATOM 622 C C . GLN A 1 79 ? 9.516 -11.915 -4.369 1.00 88.06 79 GLN A C 1
ATOM 624 O O . GLN A 1 79 ? 9.811 -12.103 -3.189 1.00 88.06 79 GLN A O 1
ATOM 629 N N . GLN A 1 80 ? 10.262 -11.162 -5.182 1.00 89.25 80 GLN A N 1
ATOM 630 C CA . GLN A 1 80 ? 11.469 -10.462 -4.744 1.00 89.25 80 GLN A CA 1
ATOM 631 C C . GLN A 1 80 ? 11.147 -9.427 -3.663 1.00 89.25 80 GLN A C 1
ATOM 633 O O . GLN A 1 80 ? 11.781 -9.431 -2.611 1.00 89.25 80 GLN A O 1
ATOM 638 N N . PHE A 1 81 ? 10.116 -8.606 -3.873 1.00 89.88 81 PHE A N 1
ATOM 639 C CA . PHE A 1 81 ? 9.695 -7.591 -2.910 1.00 89.88 81 PHE A CA 1
ATOM 640 C C . PHE A 1 81 ? 9.293 -8.198 -1.555 1.00 89.88 81 PHE A C 1
ATOM 642 O O . PHE A 1 81 ? 9.724 -7.732 -0.503 1.00 89.88 81 PHE A O 1
ATOM 649 N N . HIS A 1 82 ? 8.529 -9.292 -1.562 1.00 88.38 82 HIS A N 1
ATOM 650 C CA . HIS A 1 82 ? 8.120 -9.993 -0.340 1.00 88.38 82 HIS A CA 1
ATOM 651 C C . HIS A 1 82 ? 9.261 -10.759 0.344 1.00 88.38 82 HIS A C 1
ATOM 653 O O . HIS A 1 82 ? 9.130 -11.127 1.510 1.00 88.38 82 HIS A O 1
ATOM 659 N N . SER A 1 83 ? 10.375 -10.981 -0.358 1.00 88.31 83 SER A N 1
ATOM 660 C CA . SER A 1 83 ? 11.577 -11.625 0.183 1.00 88.31 83 SER A CA 1
ATOM 661 C C . SER A 1 83 ? 12.547 -10.632 0.835 1.00 88.31 83 SER A C 1
ATOM 663 O O . SER A 1 83 ? 13.560 -11.045 1.399 1.00 88.31 83 SER A O 1
ATOM 665 N N . ILE A 1 84 ? 12.261 -9.325 0.783 1.00 90.12 84 ILE A N 1
ATOM 666 C CA . ILE A 1 84 ? 13.091 -8.302 1.423 1.00 90.12 84 ILE A CA 1
ATOM 667 C C . ILE A 1 84 ? 13.095 -8.508 2.940 1.00 90.12 84 ILE A C 1
ATOM 669 O O . ILE A 1 84 ? 12.052 -8.527 3.595 1.00 90.12 84 ILE A O 1
ATOM 673 N N . ASN A 1 85 ? 14.293 -8.571 3.520 1.00 87.44 85 ASN A N 1
ATOM 674 C CA . ASN A 1 85 ? 14.451 -8.602 4.966 1.00 87.44 85 ASN A CA 1
ATOM 675 C C . ASN A 1 85 ? 14.119 -7.229 5.589 1.00 87.44 85 ASN A C 1
ATOM 677 O O . ASN A 1 85 ? 14.794 -6.218 5.335 1.00 87.44 85 ASN A O 1
ATOM 681 N N . PHE A 1 86 ? 13.088 -7.218 6.436 1.00 84.88 86 PHE A N 1
ATOM 682 C CA . PHE A 1 86 ? 12.604 -6.046 7.164 1.00 84.88 86 PHE A CA 1
ATOM 683 C C . PHE A 1 86 ? 13.104 -5.928 8.609 1.00 84.88 86 PHE A C 1
ATOM 685 O O . PHE A 1 86 ? 12.752 -4.960 9.289 1.00 84.88 86 PHE A O 1
ATOM 692 N N . GLN A 1 87 ? 13.934 -6.863 9.082 1.00 81.75 87 GLN A N 1
ATOM 693 C CA . GLN A 1 87 ? 14.567 -6.780 10.400 1.00 81.75 87 GLN A CA 1
ATOM 694 C C . GLN A 1 87 ? 15.248 -5.413 10.588 1.00 81.75 87 GLN A C 1
ATOM 696 O O . GLN A 1 87 ? 15.928 -4.906 9.691 1.00 81.75 87 GLN A O 1
ATOM 701 N N . GLY A 1 88 ? 15.019 -4.794 11.748 1.00 69.94 88 GLY A N 1
ATOM 702 C CA . GLY A 1 88 ? 15.562 -3.477 12.097 1.00 69.94 88 GLY A CA 1
ATOM 703 C C . GLY A 1 88 ? 14.852 -2.271 11.466 1.00 69.94 88 GLY A C 1
ATOM 704 O O . GLY A 1 88 ? 15.244 -1.135 11.739 1.00 69.94 88 GLY A O 1
ATOM 705 N N . SER A 1 89 ? 13.804 -2.462 10.655 1.00 76.19 89 SER A N 1
ATOM 706 C CA . SER A 1 89 ? 13.038 -1.332 10.124 1.00 76.19 89 SER A CA 1
ATOM 707 C C . SER A 1 89 ? 12.132 -0.712 11.190 1.00 76.19 89 SER A C 1
ATOM 709 O O . SER A 1 89 ? 11.270 -1.380 11.754 1.00 76.19 89 SER A O 1
ATOM 711 N N . LYS A 1 90 ? 12.297 0.592 11.442 1.00 69.81 90 LYS A N 1
ATOM 712 C CA . LYS A 1 90 ? 11.486 1.358 12.411 1.00 69.81 90 LYS A CA 1
ATOM 713 C C . LYS A 1 90 ? 10.253 2.028 11.794 1.00 69.81 90 LYS A C 1
ATOM 715 O O . LYS A 1 90 ? 9.492 2.676 12.505 1.00 69.81 90 LYS A O 1
ATOM 720 N N . ASN A 1 91 ? 10.083 1.910 10.476 1.00 72.06 91 ASN A N 1
ATOM 721 C CA . ASN A 1 91 ? 9.156 2.743 9.702 1.00 72.06 91 ASN A CA 1
ATOM 722 C C . ASN A 1 91 ? 8.101 1.931 8.944 1.00 72.06 91 ASN A C 1
ATOM 724 O O . ASN A 1 91 ? 7.409 2.485 8.091 1.00 72.06 91 ASN A O 1
ATOM 728 N N . LEU A 1 92 ? 7.994 0.630 9.221 1.00 77.81 92 LEU A N 1
ATOM 729 C CA . LEU A 1 92 ? 6.987 -0.210 8.588 1.00 77.81 92 LEU A CA 1
ATOM 730 C C . LEU A 1 92 ? 5.660 -0.095 9.319 1.00 77.81 92 LEU A C 1
ATOM 732 O O . LEU A 1 92 ? 5.600 -0.153 10.546 1.00 77.81 92 LEU A O 1
ATOM 736 N N . ARG A 1 93 ? 4.609 0.036 8.514 1.00 80.75 93 ARG A N 1
ATOM 737 C CA . ARG A 1 93 ? 3.227 -0.106 8.943 1.00 80.75 93 ARG A CA 1
ATOM 738 C C . ARG A 1 93 ? 2.975 -1.575 9.279 1.00 80.75 93 ARG A C 1
ATOM 740 O O . ARG A 1 93 ? 3.268 -2.439 8.456 1.00 80.75 93 ARG A O 1
ATOM 747 N N . THR A 1 94 ? 2.461 -1.858 10.470 1.00 84.69 94 THR A N 1
ATOM 748 C CA . THR A 1 94 ? 2.166 -3.227 10.921 1.00 84.69 94 THR A CA 1
ATOM 749 C C . THR A 1 94 ? 0.668 -3.462 11.067 1.00 84.69 94 THR A C 1
ATOM 751 O O . THR A 1 94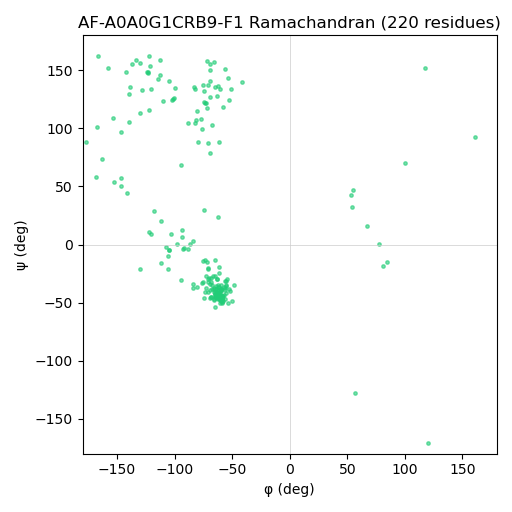 ? -0.101 -2.524 11.277 1.00 84.69 94 THR A O 1
ATOM 754 N N . LEU A 1 95 ? 0.250 -4.732 11.044 1.00 87.25 95 LEU A N 1
ATOM 755 C CA . LEU A 1 95 ? -1.145 -5.102 11.300 1.00 87.25 95 LEU A CA 1
ATOM 756 C C . LEU A 1 95 ? -1.638 -4.586 12.662 1.00 87.25 95 LEU A C 1
ATOM 758 O O . LEU A 1 95 ? -2.774 -4.145 12.786 1.00 87.25 95 LEU A O 1
ATOM 762 N N . VAL A 1 96 ? -0.779 -4.601 13.685 1.00 87.25 96 VAL A N 1
ATOM 763 C CA . VAL A 1 96 ? -1.118 -4.061 15.011 1.00 87.25 96 VAL A CA 1
ATOM 764 C C . VAL A 1 96 ? -1.403 -2.562 14.931 1.00 87.25 96 VAL A C 1
ATOM 766 O O . VAL A 1 96 ? -2.397 -2.102 15.483 1.00 87.25 96 VAL A O 1
ATOM 769 N N . GLN A 1 97 ? -0.572 -1.798 14.217 1.00 86.44 97 GLN A N 1
ATOM 770 C CA . GLN A 1 97 ? -0.811 -0.367 14.016 1.00 86.44 97 GLN A CA 1
ATOM 771 C C . GLN A 1 97 ? -2.113 -0.112 13.247 1.00 86.44 97 GLN A C 1
ATOM 773 O O . GLN A 1 97 ? -2.831 0.830 13.577 1.00 86.44 97 GLN A O 1
ATOM 778 N N . ASP A 1 98 ? -2.447 -0.969 12.282 1.00 88.88 98 ASP A N 1
ATOM 779 C CA . ASP A 1 98 ? -3.697 -0.877 11.526 1.00 88.88 98 ASP A CA 1
ATOM 780 C C . ASP A 1 98 ? -4.923 -1.127 12.382 1.00 88.88 98 ASP A C 1
ATOM 782 O O . ASP A 1 98 ? -5.864 -0.338 12.347 1.00 88.88 98 ASP A O 1
ATOM 786 N N . LEU A 1 99 ? -4.900 -2.179 13.195 1.00 92.81 99 LEU A N 1
ATOM 787 C CA . LEU A 1 99 ? -6.001 -2.493 14.098 1.00 92.81 99 LEU A CA 1
ATOM 788 C C . LEU A 1 99 ? -6.176 -1.397 15.159 1.00 92.81 99 LEU A C 1
ATOM 790 O O . LEU A 1 99 ? -7.301 -0.963 15.400 1.00 92.81 99 LEU A O 1
ATOM 794 N N . THR A 1 100 ? -5.082 -0.864 15.711 1.00 92.69 100 THR A N 1
ATOM 795 C CA . THR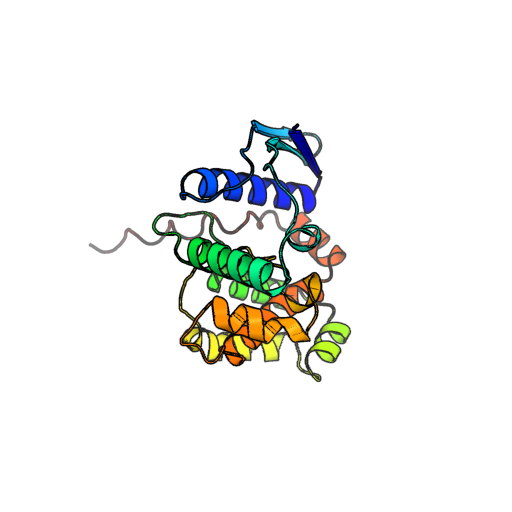 A 1 100 ? -5.125 0.288 16.627 1.00 92.69 100 THR A CA 1
ATOM 796 C C . THR A 1 100 ? -5.715 1.527 15.952 1.00 92.69 100 THR A C 1
ATOM 798 O O . THR A 1 100 ? -6.551 2.219 16.537 1.00 92.69 100 THR A O 1
ATOM 801 N N . HIS A 1 101 ? -5.321 1.814 14.709 1.00 90.19 101 HIS A N 1
ATOM 802 C CA . HIS A 1 101 ? -5.878 2.931 13.950 1.00 90.19 101 HIS A CA 1
ATOM 803 C C . HIS A 1 101 ? -7.377 2.743 13.687 1.00 90.19 101 HIS A C 1
ATOM 805 O O . HIS A 1 101 ? -8.153 3.671 13.913 1.00 90.19 101 HIS A O 1
ATOM 811 N N . ILE A 1 102 ? -7.788 1.540 13.277 1.00 95.06 102 ILE A N 1
ATOM 812 C CA . ILE A 1 102 ? -9.194 1.178 13.070 1.00 95.06 102 ILE A CA 1
ATOM 813 C C . ILE A 1 102 ? -10.003 1.409 14.350 1.00 95.06 102 ILE A C 1
ATOM 815 O O . ILE A 1 102 ? -11.054 2.047 14.309 1.00 95.06 102 ILE A O 1
ATOM 819 N N . GLN A 1 103 ? -9.499 0.964 15.499 1.00 95.88 103 GLN A N 1
ATOM 820 C CA . GLN A 1 103 ? -10.170 1.184 16.776 1.00 95.88 103 GLN A CA 1
ATOM 821 C C . GLN A 1 103 ? -10.363 2.675 17.073 1.00 95.88 103 GLN A C 1
ATOM 823 O O . GLN A 1 103 ? -11.448 3.096 17.472 1.00 95.88 103 GLN A O 1
ATOM 828 N N . ALA A 1 104 ? -9.333 3.490 16.838 1.00 92.44 104 ALA A N 1
ATOM 829 C CA . ALA A 1 104 ? -9.400 4.927 17.072 1.00 92.44 104 ALA A CA 1
ATOM 830 C C . ALA A 1 104 ? -10.458 5.610 16.189 1.00 92.44 104 ALA A C 1
ATOM 832 O O . ALA A 1 104 ? -11.254 6.405 16.690 1.00 92.44 104 ALA A O 1
ATOM 833 N N . ILE A 1 105 ? -10.514 5.290 14.891 1.00 94.38 105 ILE A N 1
ATOM 834 C CA . ILE A 1 105 ? -11.496 5.903 13.980 1.00 94.38 105 ILE A CA 1
ATOM 835 C C . ILE A 1 105 ? -12.932 5.429 14.253 1.00 94.38 105 ILE A C 1
ATOM 837 O O . ILE A 1 105 ? -13.867 6.197 14.021 1.00 94.38 105 ILE A O 1
ATOM 841 N N . ILE A 1 106 ? -13.117 4.208 14.773 1.00 95.62 106 ILE A N 1
ATOM 842 C CA . ILE A 1 106 ? -14.414 3.721 15.265 1.00 95.62 106 ILE A CA 1
ATOM 843 C C . ILE A 1 106 ? -14.841 4.548 16.480 1.00 95.62 106 ILE A C 1
ATOM 845 O O . ILE A 1 106 ? -15.919 5.140 16.465 1.00 95.62 106 ILE A O 1
ATOM 849 N N . ASN A 1 107 ? -13.976 4.653 17.494 1.00 94.56 107 ASN A N 1
ATOM 850 C CA . ASN A 1 107 ? -14.268 5.360 18.746 1.00 94.56 107 ASN A CA 1
ATOM 851 C C . ASN A 1 107 ? -14.594 6.844 18.525 1.00 94.56 107 ASN A C 1
ATOM 853 O O . ASN A 1 107 ? -15.432 7.411 19.219 1.00 94.56 107 ASN A O 1
ATOM 857 N N . LEU A 1 108 ? -13.948 7.472 17.541 1.00 93.12 108 LEU A N 1
ATOM 858 C CA . LEU A 1 108 ? -14.184 8.866 17.162 1.00 93.12 108 LEU A CA 1
ATOM 859 C C . LEU A 1 108 ? -15.369 9.047 16.194 1.00 93.12 108 LEU A C 1
ATOM 861 O O . LEU A 1 108 ? -15.628 10.163 15.746 1.00 93.12 108 LEU A O 1
ATOM 865 N N . ASN A 1 109 ? -16.086 7.971 15.852 1.00 94.50 109 ASN A N 1
ATOM 866 C CA . ASN A 1 109 ? -17.217 7.973 14.923 1.00 94.50 109 ASN A CA 1
ATOM 867 C C . ASN A 1 109 ? -16.876 8.613 13.557 1.00 94.50 109 ASN A C 1
ATOM 869 O O . ASN A 1 109 ? -17.644 9.398 12.990 1.00 94.50 109 ASN A O 1
ATOM 873 N N . LEU A 1 110 ? -15.691 8.283 13.033 1.00 94.88 110 LEU A N 1
ATOM 874 C CA . LEU A 1 110 ? -15.142 8.841 11.791 1.00 94.88 110 LEU A CA 1
ATOM 875 C C . LEU A 1 110 ? -15.460 7.986 10.563 1.00 94.88 110 LEU A C 1
ATOM 877 O O . LEU A 1 110 ? -14.968 8.266 9.476 1.00 94.88 110 LEU A O 1
ATOM 881 N N . ILE A 1 111 ? -16.270 6.940 10.704 1.00 96.06 111 ILE A N 1
ATOM 882 C CA . ILE A 1 111 ? -16.638 6.047 9.604 1.00 96.0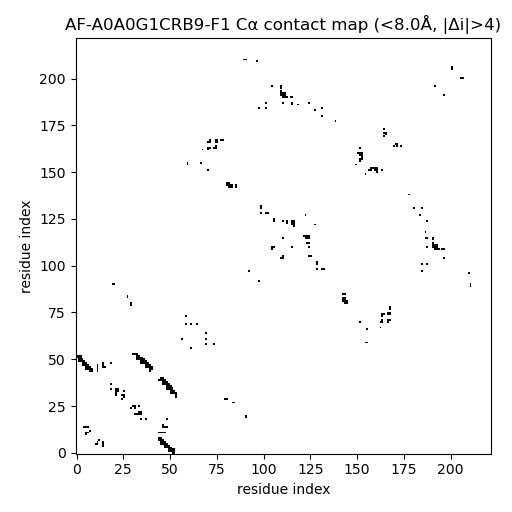6 111 ILE A CA 1
ATOM 883 C C . ILE A 1 111 ? -18.022 6.434 9.090 1.00 96.06 111 ILE A C 1
ATOM 885 O O . ILE A 1 111 ? -18.966 6.612 9.861 1.00 96.06 111 ILE A O 1
ATOM 889 N N . LYS A 1 112 ? -18.179 6.502 7.765 1.00 96.56 112 LYS A N 1
ATOM 890 C CA . LYS A 1 112 ? -19.477 6.650 7.092 1.00 96.56 112 LYS A CA 1
ATOM 891 C C . LYS A 1 112 ? -20.290 5.362 7.264 1.00 96.56 112 LYS A C 1
ATOM 893 O O . LYS A 1 112 ? -20.348 4.535 6.354 1.00 96.56 112 LYS A O 1
ATOM 898 N N . ARG A 1 113 ? -20.898 5.192 8.443 1.00 95.69 113 ARG A N 1
ATOM 899 C CA . ARG A 1 113 ? -21.511 3.939 8.917 1.00 95.69 113 ARG A CA 1
ATOM 900 C C . ARG A 1 113 ? -22.467 3.306 7.909 1.00 95.69 113 ARG A C 1
ATOM 902 O O . ARG A 1 113 ? -22.309 2.129 7.616 1.00 95.69 113 ARG A O 1
ATOM 909 N N . SER A 1 114 ? -23.395 4.073 7.339 1.00 95.00 114 SER A N 1
ATOM 910 C CA . SER A 1 114 ? -24.360 3.537 6.367 1.00 95.00 114 SER A CA 1
ATOM 911 C C . SER A 1 114 ? -23.671 2.924 5.147 1.00 95.00 114 SER A C 1
ATOM 913 O O . SER A 1 114 ? -23.962 1.791 4.779 1.00 95.00 114 SER A O 1
ATOM 915 N N . LYS A 1 115 ? -22.689 3.626 4.567 1.00 95.81 115 LYS A N 1
ATOM 916 C CA . LYS A 1 115 ? -21.905 3.113 3.435 1.00 95.81 115 LYS A CA 1
ATOM 917 C C . LYS A 1 115 ? -21.090 1.877 3.824 1.00 95.81 115 LYS A C 1
ATOM 919 O O . LYS A 1 115 ? -21.073 0.907 3.074 1.00 95.81 115 LYS A O 1
ATOM 924 N N . PHE A 1 116 ? -20.473 1.897 5.007 1.00 96.69 116 PHE A N 1
ATOM 925 C CA . PHE A 1 116 ? -19.714 0.758 5.522 1.00 96.69 116 PHE A CA 1
ATOM 926 C C . PHE A 1 116 ? -20.601 -0.483 5.685 1.00 96.69 116 PHE A C 1
ATOM 928 O O . PHE A 1 116 ? -20.227 -1.560 5.230 1.00 96.69 116 PHE A O 1
ATOM 935 N N . GLN A 1 117 ? -21.789 -0.341 6.277 1.00 96.38 117 GLN A N 1
ATOM 936 C CA . GLN A 1 117 ? -22.733 -1.446 6.453 1.00 96.38 117 GLN A CA 1
ATOM 937 C C . GLN A 1 117 ? -23.204 -2.006 5.111 1.00 96.38 117 GLN A C 1
ATOM 939 O O . GLN A 1 117 ? -23.210 -3.223 4.935 1.00 96.38 117 GLN A O 1
ATOM 944 N N . THR A 1 118 ? -23.528 -1.147 4.139 1.00 96.25 118 THR A N 1
ATOM 945 C CA . THR A 1 118 ? -23.875 -1.587 2.780 1.00 96.25 118 THR A CA 1
ATOM 946 C C . THR A 1 118 ? -22.754 -2.421 2.156 1.00 96.25 118 THR A C 1
ATOM 948 O O . THR A 1 118 ? -23.024 -3.477 1.590 1.00 96.25 118 THR A O 1
ATOM 951 N N . ALA A 1 119 ? -21.495 -2.001 2.305 1.00 92.81 119 ALA A N 1
ATOM 952 C CA . ALA A 1 119 ? -20.340 -2.735 1.784 1.00 92.81 119 ALA A CA 1
ATOM 953 C C . ALA A 1 119 ? -20.040 -4.046 2.542 1.00 92.81 119 ALA A C 1
ATOM 955 O O . ALA A 1 119 ? -19.381 -4.931 2.000 1.00 92.81 119 ALA A O 1
ATOM 956 N N . ASN A 1 120 ? -20.528 -4.191 3.780 1.00 94.81 120 ASN A N 1
ATOM 957 C CA . ASN A 1 120 ? -20.210 -5.308 4.676 1.00 94.81 120 ASN A CA 1
ATOM 958 C C . ASN A 1 120 ? -21.435 -6.157 5.060 1.00 94.81 120 ASN A C 1
ATOM 960 O O . ASN A 1 120 ? -21.459 -6.784 6.122 1.00 94.81 120 ASN A O 1
ATOM 964 N N . ASN A 1 121 ? -22.442 -6.229 4.182 1.00 94.94 121 ASN A N 1
ATOM 965 C CA . ASN A 1 121 ? -23.654 -7.039 4.370 1.00 94.94 121 ASN A CA 1
ATOM 966 C C . ASN A 1 121 ? -24.379 -6.733 5.696 1.00 94.94 121 ASN A C 1
ATOM 968 O O . ASN A 1 121 ? -24.700 -7.638 6.465 1.00 94.94 121 ASN A O 1
ATOM 972 N N . GLY A 1 122 ? -24.567 -5.448 5.996 1.00 96.06 122 GLY A N 1
ATOM 973 C CA . GLY A 1 122 ? -25.260 -4.955 7.189 1.00 96.06 122 GLY A CA 1
ATOM 974 C C . GLY A 1 122 ? -24.395 -4.855 8.449 1.00 96.06 122 GLY A C 1
ATOM 975 O O . GLY A 1 122 ? -24.787 -4.149 9.381 1.00 96.06 122 GLY A O 1
ATOM 976 N N . LYS A 1 123 ? -23.211 -5.485 8.473 1.00 97.75 123 LYS A N 1
ATOM 977 C CA . LYS A 1 123 ? -22.323 -5.472 9.644 1.00 97.75 123 LYS A CA 1
ATOM 978 C C . LYS A 1 123 ? -21.798 -4.076 9.946 1.00 97.75 123 LYS A C 1
ATOM 980 O O . LYS A 1 123 ? -21.346 -3.347 9.061 1.00 97.75 123 LYS A O 1
ATOM 985 N N . THR A 1 124 ? -21.824 -3.733 11.221 1.00 97.94 124 THR A N 1
ATOM 986 C CA . THR A 1 124 ? -21.272 -2.498 11.764 1.00 97.94 124 THR A CA 1
ATOM 987 C C . THR A 1 124 ? -19.735 -2.503 11.758 1.00 97.94 124 THR A C 1
ATOM 989 O O . THR A 1 124 ? -19.117 -3.573 11.738 1.00 97.94 124 THR A O 1
ATOM 992 N N . PRO A 1 125 ? -19.088 -1.320 11.798 1.00 97.94 125 PRO A N 1
ATOM 993 C CA . PRO A 1 125 ? -17.641 -1.218 11.984 1.00 97.94 125 PRO A CA 1
ATOM 994 C C . PRO A 1 125 ? -17.121 -1.978 13.210 1.00 97.94 125 PRO A C 1
ATOM 996 O O . PRO A 1 125 ? -16.073 -2.612 13.134 1.00 97.94 125 PRO A O 1
ATOM 999 N N . GLU A 1 126 ? -17.866 -1.957 14.316 1.00 98.19 126 GLU A N 1
ATOM 1000 C CA . GLU A 1 126 ? -17.520 -2.646 15.560 1.00 98.19 126 GLU A CA 1
ATOM 1001 C C . GLU A 1 126 ? -17.521 -4.167 15.387 1.00 98.19 126 GLU A C 1
ATOM 1003 O O . GLU A 1 126 ? -16.554 -4.829 15.759 1.00 98.19 126 GLU A O 1
ATOM 1008 N N . GLU A 1 127 ? -18.569 -4.728 14.778 1.00 98.06 127 GLU A N 1
ATOM 1009 C CA . GLU A 1 127 ? -18.665 -6.171 14.522 1.00 98.06 127 GLU A CA 1
ATOM 1010 C C . GLU A 1 127 ? -17.541 -6.658 13.603 1.00 98.06 127 GLU A C 1
ATOM 1012 O O . GLU A 1 127 ? -16.937 -7.704 13.853 1.00 98.06 127 GLU A O 1
ATOM 1017 N N . VAL A 1 128 ? -17.221 -5.889 12.554 1.00 97.69 128 VAL A N 1
ATOM 1018 C CA . VAL A 1 128 ? -16.096 -6.212 11.666 1.00 97.69 128 VAL A CA 1
ATOM 1019 C C . VAL A 1 128 ? -14.768 -6.109 12.417 1.00 97.69 128 VAL A C 1
ATOM 1021 O O . VAL A 1 128 ? -13.922 -6.987 12.261 1.00 97.69 128 VAL A O 1
ATOM 1024 N N . TYR A 1 129 ? -14.578 -5.098 13.266 1.00 97.94 129 TYR A N 1
ATOM 1025 C CA . TYR A 1 129 ? -13.361 -4.955 14.067 1.00 97.94 129 TYR A CA 1
ATOM 1026 C C . TYR A 1 129 ? -13.165 -6.111 15.058 1.00 97.94 129 TYR A C 1
ATOM 1028 O O . TYR A 1 129 ? -12.070 -6.668 15.140 1.00 97.94 129 TYR A O 1
ATOM 1036 N N . VAL A 1 130 ? -14.224 -6.536 15.753 1.00 97.94 130 VAL A N 1
ATOM 1037 C CA . VAL A 1 130 ? -14.187 -7.715 16.636 1.00 97.94 130 VAL A CA 1
ATOM 1038 C C . VAL A 1 130 ? -13.786 -8.963 15.853 1.00 97.94 130 VAL A C 1
ATOM 1040 O O . VAL A 1 130 ? -12.907 -9.705 16.294 1.00 97.94 130 VAL A O 1
ATOM 1043 N N . TYR A 1 131 ? -14.367 -9.171 14.669 1.00 96.19 131 TYR A N 1
ATOM 1044 C CA . TYR A 1 131 ? -13.976 -10.274 13.792 1.00 96.19 131 TYR A CA 1
ATOM 1045 C C . TYR A 1 131 ? -12.489 -10.204 13.411 1.00 96.19 131 TYR A C 1
ATOM 1047 O O . TYR A 1 131 ? -11.790 -11.213 13.506 1.00 96.19 131 TYR A O 1
ATOM 1055 N N . LEU A 1 132 ? -11.985 -9.023 13.029 1.00 95.62 132 LEU A N 1
ATOM 1056 C CA . LEU A 1 132 ? -10.574 -8.838 12.680 1.00 95.62 132 LEU A CA 1
ATOM 1057 C C . LEU A 1 132 ? -9.652 -9.239 13.842 1.00 95.62 132 LEU A C 1
ATOM 1059 O O . LEU A 1 132 ? -8.692 -9.980 13.634 1.00 95.62 132 LEU A O 1
ATOM 1063 N N . LEU A 1 133 ? -9.975 -8.828 15.072 1.00 95.62 133 LEU A N 1
ATOM 1064 C CA . LEU A 1 133 ? -9.206 -9.199 16.264 1.00 95.62 133 LEU A CA 1
ATOM 1065 C C . LEU A 1 133 ? -9.200 -10.710 16.527 1.00 95.62 133 LEU A C 1
ATOM 1067 O O . LEU A 1 133 ? -8.163 -11.251 16.903 1.00 95.62 133 LEU A O 1
ATOM 1071 N N . GLN A 1 134 ? -10.326 -11.394 16.313 1.00 95.00 134 GLN A N 1
ATOM 1072 C CA . GLN A 1 134 ? -10.453 -12.835 16.560 1.00 95.00 134 GLN A CA 1
ATOM 1073 C C . GLN A 1 134 ? -9.624 -13.689 15.596 1.00 95.00 134 GLN A C 1
ATOM 1075 O O . GLN A 1 134 ? -9.176 -14.774 15.964 1.00 95.00 134 GLN A O 1
ATOM 1080 N N . VAL A 1 135 ? -9.441 -13.237 14.352 1.00 92.19 135 VAL A N 1
ATOM 1081 C CA . VAL A 1 135 ? -8.789 -14.042 13.306 1.00 92.19 135 VAL A CA 1
ATOM 1082 C C . VAL A 1 135 ? -7.379 -13.570 12.950 1.00 92.19 135 VAL A C 1
ATOM 1084 O O . VAL A 1 135 ? -6.727 -14.227 12.141 1.00 92.19 135 VAL A O 1
ATOM 1087 N N . LYS A 1 136 ? -6.877 -12.485 13.559 1.00 89.00 136 LYS A N 1
ATOM 1088 C CA . LYS A 1 136 ? -5.572 -11.879 13.231 1.00 89.00 136 LYS A CA 1
ATOM 1089 C C . LYS A 1 136 ? -4.408 -12.879 13.230 1.00 89.00 136 LYS A C 1
ATOM 1091 O O . LYS A 1 136 ? -3.566 -12.841 12.335 1.00 89.00 136 LYS A O 1
ATOM 1096 N N . ASP A 1 137 ? -4.394 -13.810 14.185 1.00 88.88 137 ASP A N 1
ATOM 1097 C CA . ASP A 1 137 ? -3.289 -14.762 14.372 1.00 88.88 137 ASP A CA 1
ATOM 1098 C C . ASP A 1 137 ? -3.291 -15.879 13.319 1.00 88.88 137 ASP A C 1
ATOM 1100 O O . ASP A 1 137 ? -2.279 -16.538 13.108 1.00 88.88 137 ASP A O 1
ATOM 1104 N N . LYS A 1 138 ? -4.395 -16.052 12.576 1.00 86.25 138 LYS A N 1
ATOM 1105 C CA . LYS A 1 138 ? -4.450 -16.983 11.438 1.00 86.25 138 LYS A CA 1
ATOM 1106 C C . LYS A 1 138 ? -3.632 -16.493 10.242 1.00 86.25 138 LYS A C 1
ATOM 1108 O O . LYS A 1 138 ? -3.266 -17.294 9.388 1.00 86.25 138 LYS A O 1
ATOM 1113 N N . PHE A 1 139 ? -3.348 -15.191 10.164 1.00 80.44 139 PHE A N 1
ATOM 1114 C CA . PHE A 1 139 ? -2.755 -14.561 8.981 1.00 80.44 139 PHE A CA 1
ATOM 1115 C C . PHE A 1 139 ? -1.405 -13.878 9.248 1.00 80.44 139 PHE A C 1
ATOM 1117 O O . PHE A 1 139 ? -0.876 -13.219 8.347 1.00 80.44 139 PHE A O 1
ATOM 1124 N N . SER A 1 140 ? -0.819 -14.079 10.434 1.00 64.81 140 SER A N 1
ATOM 1125 C CA . SER A 1 140 ? 0.337 -13.351 10.986 1.00 64.81 140 SER A CA 1
ATOM 1126 C C . SER A 1 140 ? 1.707 -13.698 10.378 1.00 64.81 140 SER A C 1
ATOM 1128 O O . SER A 1 140 ? 2.731 -13.621 11.054 1.00 64.81 140 SER A O 1
ATOM 1130 N N . LYS A 1 141 ? 1.765 -14.101 9.103 1.00 76.00 141 LYS A N 1
ATOM 1131 C CA . LYS A 1 141 ? 3.050 -14.211 8.400 1.00 76.00 141 LYS A CA 1
ATOM 1132 C C . LYS A 1 141 ? 3.459 -12.833 7.902 1.00 76.00 141 LYS A C 1
ATOM 1134 O O . LYS A 1 141 ? 2.893 -12.352 6.915 1.00 76.00 141 LYS A O 1
ATOM 1139 N N . ASP A 1 142 ? 4.455 -12.263 8.565 1.00 78.19 142 ASP A N 1
ATOM 1140 C CA . ASP A 1 142 ? 4.993 -10.954 8.230 1.00 78.19 142 ASP A CA 1
ATOM 1141 C C . ASP A 1 142 ? 5.824 -11.016 6.946 1.00 78.19 142 ASP A C 1
ATOM 1143 O O . ASP A 1 142 ? 6.795 -11.765 6.821 1.00 78.19 142 ASP A O 1
ATOM 1147 N N . VAL A 1 143 ? 5.409 -10.207 5.979 1.00 82.88 143 VAL A N 1
ATOM 1148 C CA . VAL A 1 143 ? 6.141 -9.879 4.757 1.00 82.88 143 VAL A CA 1
ATOM 1149 C C . VAL A 1 143 ? 5.986 -8.385 4.525 1.00 82.88 143 VAL A C 1
ATOM 1151 O O . VAL A 1 143 ? 5.010 -7.775 4.970 1.00 82.88 143 VAL A O 1
ATOM 1154 N N . ILE A 1 144 ? 6.926 -7.784 3.807 1.00 85.25 144 ILE A N 1
ATOM 1155 C CA . ILE A 1 144 ? 6.761 -6.398 3.368 1.00 85.25 144 ILE A CA 1
ATOM 1156 C C . ILE A 1 144 ? 5.696 -6.363 2.292 1.00 85.25 144 ILE A C 1
ATOM 1158 O O . ILE A 1 144 ? 5.708 -7.200 1.401 1.00 85.25 144 ILE A O 1
ATOM 1162 N N . VAL A 1 145 ? 4.806 -5.380 2.343 1.00 85.00 145 VAL A N 1
ATOM 1163 C CA . VAL A 1 145 ? 3.805 -5.149 1.301 1.00 85.00 145 VAL A CA 1
ATOM 1164 C C . VAL A 1 145 ? 3.930 -3.730 0.762 1.00 85.00 145 VAL A C 1
ATOM 1166 O O . VAL A 1 145 ? 4.296 -2.811 1.490 1.00 85.00 145 VAL A O 1
ATOM 1169 N N . HIS A 1 146 ? 3.626 -3.544 -0.524 1.00 82.75 146 HIS A N 1
ATOM 1170 C CA . HIS A 1 146 ? 3.620 -2.216 -1.149 1.00 82.75 146 HIS A CA 1
ATOM 1171 C C . HIS A 1 146 ? 2.472 -1.338 -0.614 1.00 82.75 146 HIS A C 1
ATOM 1173 O O . HIS A 1 146 ? 2.569 -0.118 -0.602 1.00 82.75 146 HIS A O 1
ATOM 1179 N N . GLY A 1 147 ? 1.361 -1.952 -0.187 1.00 74.44 147 GLY A N 1
ATOM 1180 C CA . GLY A 1 147 ? 0.185 -1.260 0.364 1.00 74.44 147 GLY A CA 1
ATOM 1181 C C . GLY A 1 147 ? -0.780 -0.673 -0.675 1.00 74.44 147 GLY A C 1
ATOM 1182 O O . GLY A 1 147 ? -1.936 -0.445 -0.356 1.00 74.44 147 GLY A O 1
ATOM 1183 N N . ASP A 1 148 ? -0.335 -0.494 -1.919 1.00 73.81 148 ASP A N 1
ATOM 1184 C CA . ASP A 1 148 ? -1.190 -0.128 -3.068 1.00 73.81 148 ASP A CA 1
ATOM 1185 C C . ASP A 1 148 ? -0.747 -0.858 -4.342 1.00 73.81 148 ASP A C 1
ATOM 1187 O O . ASP A 1 148 ? -0.555 -0.293 -5.420 1.00 73.81 148 ASP A O 1
ATOM 1191 N N . TYR A 1 149 ? -0.470 -2.150 -4.191 1.00 71.69 149 TYR A N 1
ATOM 1192 C CA . TYR A 1 149 ? -0.197 -2.976 -5.351 1.00 71.69 149 TYR A CA 1
ATOM 1193 C C . TYR A 1 149 ? -1.516 -3.280 -6.059 1.00 71.69 149 TYR A C 1
ATOM 1195 O O . TYR A 1 149 ? -2.283 -4.152 -5.646 1.00 71.69 149 TYR A O 1
ATOM 1203 N N . CYS A 1 150 ? -1.797 -2.526 -7.119 1.00 65.19 150 CYS A N 1
ATOM 1204 C CA . CYS A 1 150 ? -2.997 -2.710 -7.919 1.00 65.19 150 CYS A CA 1
ATOM 1205 C C . CYS A 1 150 ? -3.046 -4.138 -8.476 1.00 65.19 150 CYS A C 1
ATOM 1207 O O . CYS A 1 150 ? -2.175 -4.548 -9.245 1.00 65.19 150 CYS A O 1
ATOM 1209 N N . LEU A 1 151 ? -4.082 -4.886 -8.086 1.00 64.12 151 LEU A N 1
ATOM 1210 C CA . LEU A 1 151 ? -4.245 -6.285 -8.471 1.00 64.12 151 LEU A CA 1
ATOM 1211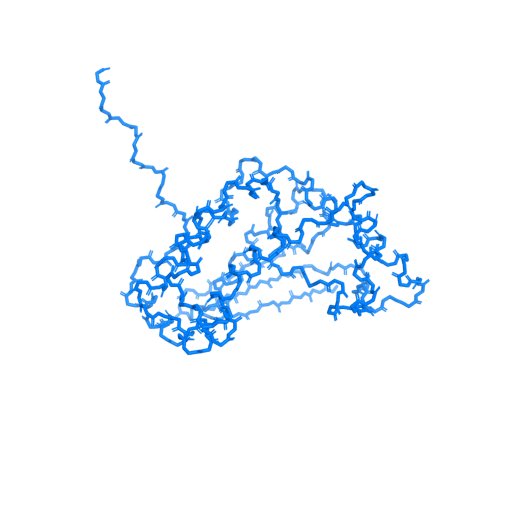 C C . LEU A 1 151 ? -4.244 -6.465 -10.000 1.00 64.12 151 LEU A C 1
ATOM 1213 O O . LEU A 1 151 ? -4.745 -5.591 -10.720 1.00 64.12 151 LEU A O 1
ATOM 1217 N N . PRO A 1 152 ? -3.792 -7.634 -10.499 1.00 72.12 152 PRO A N 1
ATOM 1218 C CA . PRO A 1 152 ? -3.895 -7.996 -11.910 1.00 72.12 152 PRO A CA 1
ATOM 1219 C C . PRO A 1 152 ? -5.292 -7.772 -12.493 1.00 72.12 152 PRO A C 1
ATOM 1221 O O . PRO A 1 152 ? -5.410 -7.299 -13.615 1.00 72.12 152 PRO A O 1
ATOM 1224 N N . ALA A 1 153 ? -6.349 -7.991 -11.703 1.00 73.94 153 ALA A N 1
ATOM 1225 C CA . ALA A 1 153 ? -7.727 -7.743 -12.119 1.00 73.94 153 ALA A CA 1
ATOM 1226 C C . ALA A 1 153 ? -7.977 -6.305 -12.613 1.00 73.94 153 ALA A C 1
ATOM 1228 O O . ALA A 1 153 ? -8.654 -6.119 -13.620 1.00 73.94 153 ALA A O 1
ATOM 1229 N N . ARG A 1 154 ? -7.412 -5.291 -11.940 1.00 77.00 154 ARG A N 1
ATOM 1230 C CA . ARG A 1 154 ? -7.564 -3.875 -12.322 1.00 77.00 154 ARG A CA 1
ATOM 1231 C C . ARG A 1 154 ? -6.701 -3.509 -13.531 1.00 77.00 154 ARG A C 1
ATOM 1233 O O . ARG A 1 154 ? -7.083 -2.647 -14.311 1.00 77.00 154 ARG A O 1
ATOM 1240 N N . ASN A 1 155 ? -5.534 -4.137 -13.654 1.00 79.56 155 ASN A N 1
ATOM 1241 C CA . ASN A 1 155 ? -4.505 -3.763 -14.623 1.00 79.56 155 ASN A CA 1
ATOM 1242 C C . ASN A 1 155 ? -4.572 -4.549 -15.941 1.00 79.56 155 ASN A C 1
ATOM 1244 O O . ASN A 1 155 ? -4.194 -4.018 -16.980 1.00 79.56 155 ASN A O 1
ATOM 1248 N N . PHE A 1 156 ? -5.032 -5.800 -15.895 1.00 82.69 156 PHE A N 1
ATOM 1249 C CA . PHE A 1 156 ? -4.979 -6.754 -17.007 1.00 82.69 156 PHE A CA 1
ATOM 1250 C C . PHE A 1 156 ? -6.319 -7.438 -17.302 1.00 82.69 156 PHE A C 1
ATOM 1252 O O . PHE A 1 156 ? -6.492 -7.917 -18.423 1.00 82.69 156 PHE A O 1
ATOM 1259 N N . GLY A 1 157 ? -7.248 -7.462 -16.337 1.00 85.88 157 GLY A N 1
ATOM 1260 C CA . GLY A 1 157 ? -8.543 -8.146 -16.422 1.00 85.88 157 GLY A CA 1
ATOM 1261 C C . GLY A 1 157 ? -8.682 -9.264 -15.383 1.00 85.88 157 GLY A C 1
ATOM 1262 O O . GLY A 1 157 ? -7.691 -9.846 -14.935 1.00 85.88 157 GLY A O 1
ATOM 1263 N N . LYS A 1 158 ? -9.917 -9.558 -14.954 1.00 86.19 158 LYS A N 1
ATOM 1264 C CA . LYS A 1 158 ? -10.195 -10.554 -13.900 1.00 86.19 158 LYS A CA 1
ATOM 1265 C C . LYS A 1 158 ? -9.738 -11.956 -14.312 1.00 86.19 158 LYS A C 1
ATOM 1267 O O . LYS A 1 158 ? -9.227 -12.687 -13.468 1.00 86.19 158 LYS A O 1
ATOM 1272 N N . GLU A 1 159 ? -9.853 -12.289 -15.593 1.00 87.88 159 GLU A N 1
ATOM 1273 C CA . GLU A 1 159 ? -9.447 -13.558 -16.202 1.00 87.88 159 GLU A CA 1
ATOM 1274 C C . GLU A 1 159 ? -7.940 -13.845 -16.085 1.00 87.88 159 GLU A C 1
ATOM 1276 O O . GLU A 1 159 ? -7.517 -14.994 -16.158 1.00 87.88 159 GLU A O 1
ATOM 1281 N N . TRP A 1 160 ? -7.126 -12.816 -15.832 1.00 89.00 160 TRP A N 1
ATOM 1282 C CA . TRP A 1 160 ? -5.673 -12.934 -15.676 1.00 89.00 160 TRP A CA 1
ATOM 1283 C C . TRP A 1 160 ? -5.217 -13.123 -14.227 1.00 89.00 160 TRP A C 1
ATOM 1285 O O . TRP A 1 160 ? -4.027 -13.313 -13.964 1.00 89.00 160 TRP A O 1
ATOM 1295 N N . THR A 1 161 ? -6.150 -13.081 -13.277 1.00 85.62 161 THR A N 1
ATOM 1296 C CA . THR A 1 161 ? -5.849 -13.174 -11.844 1.00 85.62 161 THR A CA 1
ATOM 1297 C C . THR A 1 161 ? -5.249 -14.536 -11.488 1.00 85.62 161 THR A C 1
ATOM 1299 O O . THR A 1 161 ? -4.216 -14.599 -10.823 1.00 85.62 161 THR A O 1
ATOM 1302 N N . ASP A 1 162 ? -5.834 -15.621 -11.997 1.00 85.19 162 ASP A N 1
ATOM 1303 C CA . ASP A 1 162 ? -5.368 -16.984 -11.715 1.00 85.19 162 ASP A CA 1
ATOM 1304 C C . ASP A 1 162 ? -3.994 -17.256 -12.342 1.00 85.19 162 ASP A C 1
ATOM 1306 O O . ASP A 1 162 ? -3.141 -17.915 -11.745 1.00 85.19 162 ASP A O 1
ATOM 1310 N N . VAL A 1 163 ? -3.741 -16.678 -13.520 1.00 88.25 163 VAL A N 1
ATOM 1311 C CA . VAL A 1 163 ? -2.444 -16.759 -14.206 1.00 88.25 163 VAL A CA 1
ATOM 1312 C C . VAL A 1 163 ? -1.349 -16.090 -13.377 1.00 88.25 163 VAL A C 1
ATOM 1314 O O . VAL A 1 163 ? -0.284 -16.675 -13.184 1.00 88.25 163 VAL A O 1
ATOM 1317 N N . PHE A 1 164 ? -1.609 -14.894 -12.839 1.00 89.31 164 PHE A N 1
ATOM 1318 C CA . PHE A 1 164 ? -0.669 -14.231 -11.936 1.00 89.31 164 PHE A CA 1
ATOM 1319 C C . PHE A 1 164 ? -0.353 -15.103 -10.718 1.00 89.31 164 PHE A C 1
ATOM 1321 O O . PHE A 1 164 ? 0.819 -15.305 -10.403 1.00 89.31 164 PHE A O 1
ATOM 1328 N N . TYR A 1 165 ? -1.375 -15.655 -10.056 1.00 85.50 165 TYR A N 1
ATOM 1329 C CA . TYR A 1 165 ? -1.167 -16.467 -8.858 1.00 85.50 165 TYR A CA 1
ATOM 1330 C C . TYR A 1 165 ? -0.374 -17.742 -9.135 1.00 85.50 165 TYR A C 1
ATOM 1332 O O . TYR A 1 165 ? 0.517 -18.070 -8.354 1.00 85.50 165 TYR A O 1
ATOM 1340 N N . LYS A 1 166 ? -0.605 -18.389 -10.283 1.00 87.12 166 LYS A N 1
ATOM 1341 C CA . LYS A 1 166 ? 0.187 -19.541 -10.735 1.00 87.12 166 LYS A CA 1
ATOM 1342 C C . LYS A 1 166 ? 1.685 -19.226 -10.822 1.00 87.12 166 LYS A C 1
ATOM 1344 O O . LYS A 1 166 ? 2.511 -20.070 -10.483 1.00 87.12 166 LYS A O 1
ATOM 1349 N N . TYR A 1 167 ? 2.053 -18.031 -11.285 1.00 89.62 167 TYR A N 1
ATOM 1350 C CA . TYR A 1 167 ? 3.457 -17.614 -11.350 1.00 89.62 167 TYR A CA 1
ATOM 1351 C C . TYR A 1 167 ? 3.998 -17.116 -10.008 1.00 89.62 167 TYR A C 1
ATOM 1353 O O . TYR A 1 167 ? 5.167 -17.352 -9.690 1.00 89.62 167 TYR A O 1
ATOM 1361 N N . TYR A 1 168 ? 3.157 -16.427 -9.234 1.00 86.69 168 TYR A N 1
ATOM 1362 C CA . TYR A 1 168 ? 3.525 -15.832 -7.954 1.00 86.69 168 TYR A CA 1
ATOM 1363 C C . TYR A 1 168 ? 3.758 -16.881 -6.868 1.00 86.69 168 TYR A C 1
ATOM 1365 O O . TYR A 1 168 ? 4.602 -16.672 -6.002 1.00 86.69 168 TYR A O 1
ATOM 1373 N N . ASP A 1 169 ? 3.092 -18.026 -6.921 1.00 80.19 169 ASP A N 1
ATOM 1374 C CA . ASP A 1 169 ? 3.494 -19.178 -6.130 1.00 80.19 169 ASP A CA 1
ATOM 1375 C C . ASP A 1 169 ? 3.033 -20.473 -6.813 1.00 80.19 169 ASP A C 1
ATOM 1377 O O . ASP A 1 169 ? 1.850 -20.808 -6.860 1.00 80.19 169 ASP A O 1
ATOM 1381 N N . GLN A 1 170 ? 4.014 -21.211 -7.341 1.00 65.25 170 GLN A N 1
ATOM 1382 C CA . GLN A 1 170 ? 3.815 -22.455 -8.091 1.00 65.25 170 GLN A CA 1
ATOM 1383 C C . GLN A 1 170 ? 3.216 -23.586 -7.238 1.00 65.25 170 GLN A C 1
ATOM 1385 O O . GLN A 1 170 ? 2.796 -24.601 -7.792 1.00 65.25 170 GLN A O 1
ATOM 1390 N N . LYS A 1 171 ? 3.189 -23.433 -5.905 1.00 64.69 171 LYS A N 1
ATOM 1391 C CA . LYS A 1 171 ? 2.649 -24.406 -4.948 1.00 64.69 171 LYS A CA 1
ATOM 1392 C C . LYS A 1 171 ? 1.285 -24.005 -4.367 1.00 64.69 171 LYS A C 1
ATOM 1394 O O . LYS A 1 171 ? 0.725 -24.792 -3.608 1.00 64.69 171 LYS A O 1
ATOM 1399 N N . ILE A 1 172 ? 0.738 -22.819 -4.662 1.00 59.03 172 ILE A N 1
ATOM 1400 C CA . ILE A 1 172 ? -0.327 -22.232 -3.830 1.00 59.03 172 ILE A CA 1
ATOM 1401 C C . ILE A 1 172 ? -1.749 -22.367 -4.387 1.00 59.03 172 ILE A C 1
ATOM 1403 O O . ILE A 1 172 ? -2.110 -21.875 -5.454 1.00 59.03 172 ILE A O 1
ATOM 1407 N N . CYS A 1 173 ? -2.578 -22.941 -3.513 1.00 58.84 173 CYS A N 1
ATOM 1408 C CA . CYS A 1 173 ? -3.962 -22.562 -3.259 1.00 58.84 173 CYS A CA 1
ATOM 1409 C C . CYS A 1 173 ? -3.966 -21.176 -2.594 1.00 58.84 173 CYS A C 1
ATOM 1411 O O . CYS A 1 173 ? -3.603 -21.051 -1.423 1.00 58.84 173 CYS A O 1
ATOM 1413 N N . VAL A 1 174 ? -4.283 -20.123 -3.354 1.00 68.06 174 VAL A N 1
ATOM 1414 C CA . VAL A 1 174 ? -4.333 -18.741 -2.849 1.00 68.06 174 VAL A CA 1
ATOM 1415 C C . VAL A 1 174 ? -5.234 -18.697 -1.624 1.00 68.06 174 VAL A C 1
ATOM 1417 O O . VAL A 1 174 ? -6.404 -19.077 -1.706 1.00 68.06 174 VAL A O 1
ATOM 1420 N N . ASP A 1 175 ? -4.713 -18.206 -0.498 1.00 78.06 175 ASP A N 1
ATOM 1421 C CA . ASP A 1 175 ? -5.519 -18.053 0.708 1.00 78.06 175 ASP A CA 1
ATOM 1422 C C . ASP A 1 175 ? -6.520 -16.903 0.521 1.00 78.06 175 ASP A C 1
ATOM 1424 O O . ASP A 1 175 ? -6.281 -15.735 0.846 1.00 78.06 175 ASP A O 1
ATOM 1428 N N . SER A 1 176 ? -7.671 -17.252 -0.048 1.00 76.69 176 SER A N 1
ATOM 1429 C CA . SER A 1 176 ? -8.777 -16.329 -0.274 1.00 76.69 176 SER A CA 1
ATOM 1430 C C . SER A 1 176 ? -9.325 -15.744 1.029 1.00 76.69 176 SER A C 1
ATOM 1432 O O . SER A 1 176 ? -9.884 -14.647 1.009 1.00 76.69 176 SER A O 1
ATOM 1434 N N . GLN A 1 177 ? -9.154 -16.429 2.167 1.00 84.25 177 GLN A N 1
ATOM 1435 C CA . GLN A 1 177 ? -9.564 -15.911 3.470 1.00 84.25 177 GLN A CA 1
ATOM 1436 C C . GLN A 1 177 ? -8.608 -14.813 3.931 1.00 84.25 177 GLN A C 1
ATOM 1438 O O . GLN A 1 177 ? -9.075 -13.766 4.378 1.00 84.25 177 GLN A O 1
ATOM 1443 N N . LYS A 1 178 ? -7.297 -14.989 3.725 1.00 84.56 178 LYS A N 1
ATOM 1444 C CA . LYS A 1 178 ? -6.296 -13.943 3.970 1.00 84.56 178 LYS A CA 1
ATOM 1445 C C . LYS A 1 178 ? -6.553 -12.711 3.106 1.00 84.56 178 LYS A C 1
ATOM 1447 O O . LYS A 1 178 ? -6.533 -11.597 3.618 1.00 84.56 178 LYS A O 1
ATOM 1452 N N . ILE A 1 179 ? -6.856 -12.888 1.818 1.00 81.94 179 ILE A N 1
ATOM 1453 C CA . ILE A 1 179 ? -7.204 -11.761 0.933 1.00 81.94 179 ILE A CA 1
ATOM 1454 C C . ILE A 1 179 ? -8.428 -11.014 1.469 1.00 81.94 179 ILE A C 1
ATOM 1456 O O . ILE A 1 179 ? -8.375 -9.797 1.632 1.00 81.94 179 ILE A O 1
ATOM 1460 N N . LYS A 1 180 ? -9.507 -11.733 1.799 1.00 85.44 180 LYS A N 1
ATOM 1461 C CA . LYS A 1 180 ? -10.722 -11.129 2.368 1.00 85.44 180 LYS A CA 1
ATOM 1462 C C . LYS A 1 180 ? -10.443 -10.402 3.683 1.00 85.44 180 LYS A C 1
ATOM 1464 O O . LYS A 1 180 ? -11.001 -9.336 3.909 1.00 85.44 180 LYS A O 1
ATOM 1469 N N . TYR A 1 181 ? -9.573 -10.946 4.532 1.00 90.69 181 TYR A N 1
ATOM 1470 C CA . TYR A 1 181 ? -9.176 -10.319 5.791 1.00 90.69 181 TYR A CA 1
ATOM 1471 C C . TYR A 1 181 ? -8.542 -8.938 5.573 1.00 90.69 181 TYR A C 1
ATOM 1473 O O . TYR A 1 181 ? -8.994 -7.958 6.160 1.00 90.69 181 TYR A O 1
ATOM 1481 N N . PHE A 1 182 ? -7.552 -8.828 4.682 1.00 88.19 182 PHE A N 1
ATOM 1482 C CA . PHE A 1 182 ? -6.926 -7.533 4.389 1.00 88.19 182 PHE A CA 1
ATOM 1483 C C . PHE A 1 182 ? -7.855 -6.591 3.609 1.00 88.19 182 PHE A C 1
ATOM 1485 O O . PHE A 1 182 ? -7.865 -5.395 3.876 1.00 88.19 182 PHE A O 1
ATOM 1492 N N . GLN A 1 183 ? -8.730 -7.116 2.745 1.00 87.44 183 GLN A N 1
ATOM 1493 C CA . GLN A 1 183 ? -9.772 -6.304 2.103 1.00 87.44 183 GLN A CA 1
ATOM 1494 C C . GLN A 1 183 ? -10.746 -5.686 3.114 1.00 87.44 183 GLN A C 1
ATOM 1496 O O . GLN A 1 183 ? -11.185 -4.556 2.910 1.00 87.44 183 GLN A O 1
ATOM 1501 N N . LEU A 1 184 ? -11.085 -6.401 4.195 1.00 92.62 184 LEU A N 1
ATOM 1502 C CA . LEU A 1 184 ? -11.910 -5.868 5.284 1.00 92.62 184 LEU A CA 1
ATOM 1503 C C . LEU A 1 184 ? -11.197 -4.740 6.037 1.00 92.62 184 LEU A C 1
ATOM 1505 O O . LEU A 1 184 ? -11.844 -3.760 6.392 1.00 92.62 184 LEU A O 1
ATOM 1509 N N . ILE A 1 185 ? -9.879 -4.842 6.238 1.00 92.12 185 ILE A N 1
ATOM 1510 C CA . ILE A 1 185 ? -9.062 -3.754 6.800 1.00 92.12 185 ILE A CA 1
ATOM 1511 C C . ILE A 1 185 ? -9.141 -2.514 5.895 1.00 92.12 185 ILE A C 1
ATOM 1513 O O . ILE A 1 185 ? -9.415 -1.418 6.385 1.00 92.12 185 ILE A O 1
ATOM 1517 N N . ASP A 1 186 ? -9.006 -2.677 4.577 1.00 89.31 186 ASP A N 1
ATOM 1518 C CA . ASP A 1 186 ? -9.071 -1.559 3.624 1.00 89.31 186 ASP A CA 1
ATOM 1519 C C . ASP A 1 186 ? -10.442 -0.858 3.602 1.00 89.31 186 ASP A C 1
ATOM 1521 O O . ASP A 1 186 ? -10.513 0.358 3.390 1.00 89.31 186 ASP A O 1
ATOM 1525 N N . GLN A 1 187 ? -11.540 -1.576 3.893 1.00 92.19 187 GLN A N 1
ATOM 1526 C CA . GLN A 1 187 ? -12.886 -0.982 3.957 1.00 92.19 187 GLN A CA 1
ATOM 1527 C C . GLN A 1 187 ? -12.973 0.179 4.950 1.00 92.19 187 GLN A C 1
ATOM 1529 O O . GLN A 1 187 ? -13.737 1.118 4.712 1.00 92.19 187 GLN A O 1
ATOM 1534 N N . PHE A 1 188 ? -12.197 0.145 6.034 1.00 94.12 188 PHE A N 1
ATOM 1535 C CA . PHE A 1 188 ? -12.149 1.227 7.014 1.00 94.12 188 PHE A CA 1
ATOM 1536 C C . PHE A 1 188 ? -11.571 2.515 6.423 1.00 94.12 188 PHE A C 1
ATOM 1538 O O . PHE A 1 188 ? -12.091 3.598 6.691 1.00 94.12 188 PHE A O 1
ATOM 1545 N N . GLY A 1 189 ? -10.559 2.401 5.559 1.00 89.06 189 GLY A N 1
ATOM 1546 C CA . GLY A 1 189 ? -10.014 3.532 4.810 1.00 89.06 189 GLY A CA 1
ATOM 1547 C C . GLY A 1 189 ? -10.990 4.046 3.749 1.00 89.06 189 GLY A C 1
ATOM 1548 O O . GLY A 1 189 ? -11.240 5.248 3.669 1.00 89.06 189 GLY A O 1
ATOM 1549 N N . TYR A 1 190 ? -11.604 3.147 2.971 1.00 88.31 190 TYR A N 1
ATOM 1550 C CA . TYR A 1 190 ? -12.544 3.523 1.903 1.00 88.31 190 TYR A CA 1
ATOM 1551 C C . TYR A 1 190 ? -13.804 4.233 2.407 1.00 88.31 190 TYR A C 1
ATOM 1553 O O . TYR A 1 190 ? -14.377 5.070 1.705 1.00 88.31 190 TYR A O 1
ATOM 1561 N N . HIS A 1 191 ? -14.229 3.928 3.631 1.00 94.12 191 HIS A N 1
ATOM 1562 C CA . HIS A 1 191 ? -15.430 4.496 4.236 1.00 94.12 191 HIS A CA 1
ATOM 1563 C C . HIS A 1 191 ? -15.143 5.587 5.266 1.00 94.12 191 HIS A C 1
ATOM 1565 O O . HIS A 1 191 ? -16.070 6.045 5.937 1.00 94.12 191 HIS A O 1
ATOM 1571 N N . LEU A 1 192 ? -13.897 6.042 5.372 1.00 92.31 192 LEU A N 1
ATOM 1572 C CA . LEU A 1 192 ? -13.529 7.129 6.265 1.00 92.31 192 LEU A CA 1
ATOM 1573 C C . LEU A 1 192 ? -14.245 8.436 5.871 1.00 92.31 192 LEU A C 1
ATOM 1575 O O . LEU A 1 192 ? -14.353 8.825 4.699 1.00 92.31 192 LEU A O 1
ATOM 1579 N N . ASP A 1 193 ? -14.744 9.143 6.875 1.00 91.50 193 ASP A N 1
ATOM 1580 C CA . ASP A 1 193 ? -15.164 10.531 6.770 1.00 91.50 193 ASP A CA 1
ATOM 1581 C C . ASP A 1 193 ? -13.933 11.429 6.836 1.00 91.50 193 ASP A C 1
ATOM 1583 O O . ASP A 1 193 ? -13.500 11.860 7.900 1.00 91.50 193 ASP A O 1
ATOM 1587 N N . VAL A 1 194 ? -13.345 11.667 5.664 1.00 84.50 194 VAL A N 1
ATOM 1588 C CA . VAL A 1 194 ? -12.107 12.437 5.506 1.00 84.50 194 VAL A CA 1
ATOM 1589 C C . VAL A 1 194 ? -12.210 13.836 6.118 1.00 84.50 194 VAL A C 1
ATOM 1591 O O . VAL A 1 194 ? -11.226 14.309 6.679 1.00 84.50 194 VAL A O 1
ATOM 1594 N N . GLU A 1 195 ? -13.371 14.492 6.069 1.00 85.38 195 GLU A N 1
ATOM 1595 C CA . GLU A 1 195 ? -13.505 15.839 6.633 1.00 85.38 195 GLU A CA 1
ATOM 1596 C C . GLU A 1 195 ? -13.556 15.806 8.160 1.00 85.38 195 GLU A C 1
ATOM 1598 O O . GLU A 1 195 ? -12.807 16.539 8.810 1.00 85.38 195 GLU A O 1
ATOM 1603 N N . LYS A 1 196 ? -14.346 14.901 8.753 1.00 87.88 196 LYS A N 1
ATOM 1604 C CA . LYS A 1 196 ? -14.327 14.711 10.213 1.00 87.88 196 LYS A CA 1
ATOM 1605 C C . LYS A 1 196 ? -12.964 14.240 10.701 1.00 87.88 196 LYS A C 1
ATOM 1607 O O . LYS A 1 196 ? -12.479 14.712 11.724 1.00 87.88 196 LYS A O 1
ATOM 1612 N N . TYR A 1 197 ? -12.323 13.350 9.948 1.00 84.94 197 TYR A N 1
ATOM 1613 C CA . TYR A 1 197 ? -10.984 12.866 10.249 1.00 84.94 197 TYR A CA 1
ATOM 1614 C C . TYR A 1 197 ? -9.975 14.018 10.264 1.00 84.94 197 TYR A C 1
ATOM 1616 O O . TYR A 1 197 ? -9.227 14.153 11.227 1.00 84.94 197 TYR A O 1
ATOM 1624 N N . ARG A 1 198 ? -10.018 14.916 9.268 1.00 76.56 198 ARG A N 1
ATOM 1625 C CA . ARG A 1 198 ? -9.188 16.134 9.229 1.00 76.56 198 ARG A CA 1
ATOM 1626 C C . ARG A 1 198 ? -9.424 17.061 10.417 1.00 76.56 198 ARG A C 1
ATOM 1628 O O . ARG A 1 198 ? -8.479 17.675 10.901 1.00 76.56 198 ARG A O 1
ATOM 1635 N N . GLN A 1 199 ? -10.666 17.199 10.866 1.00 80.12 199 GLN A N 1
ATOM 1636 C CA . GLN A 1 199 ? -10.980 18.007 12.044 1.00 80.12 199 GLN A CA 1
ATOM 1637 C C . GLN A 1 199 ? -10.428 17.355 13.314 1.00 80.12 199 GLN A C 1
ATOM 1639 O O . GLN A 1 199 ? -9.761 18.025 14.097 1.00 80.12 199 GLN A O 1
ATOM 1644 N N . ALA A 1 200 ? -10.618 16.043 13.472 1.00 78.69 200 ALA A N 1
ATOM 1645 C CA . ALA A 1 200 ? -10.125 15.296 14.622 1.00 78.69 200 ALA A CA 1
ATOM 1646 C C . ALA A 1 200 ? -8.596 15.390 14.758 1.00 78.69 200 ALA A C 1
ATOM 1648 O O . ALA A 1 200 ? -8.110 15.756 15.825 1.00 78.69 200 ALA A O 1
ATOM 1649 N N . ILE A 1 201 ? -7.843 15.171 13.670 1.00 70.69 201 ILE A N 1
ATOM 1650 C CA . ILE A 1 201 ? -6.370 15.262 13.692 1.00 70.69 201 ILE A CA 1
ATOM 1651 C C . ILE A 1 201 ? -5.850 16.685 13.942 1.00 70.69 201 ILE A C 1
ATOM 1653 O O . ILE A 1 201 ? -4.758 16.836 14.472 1.00 70.69 201 ILE A O 1
ATOM 1657 N N . ARG A 1 202 ? -6.607 17.734 13.587 1.00 63.25 202 ARG A N 1
ATOM 1658 C CA . ARG A 1 202 ? -6.226 19.132 13.866 1.00 63.25 202 ARG A CA 1
ATOM 1659 C C . ARG A 1 202 ? -6.425 19.519 15.329 1.00 63.25 202 ARG A C 1
ATOM 1661 O O . ARG A 1 202 ? -5.698 20.367 15.827 1.00 63.25 202 ARG A O 1
ATOM 1668 N N . VAL A 1 203 ? -7.424 18.936 15.991 1.00 58.22 203 VAL A N 1
ATOM 1669 C CA . VAL A 1 203 ? -7.747 19.213 17.401 1.00 58.22 203 VAL A CA 1
ATOM 1670 C C . VAL A 1 203 ? -6.884 18.364 18.335 1.00 58.22 203 VAL A C 1
ATOM 1672 O O . VAL A 1 203 ? -6.483 18.820 19.403 1.00 58.22 203 VAL A O 1
ATOM 1675 N N . SER A 1 204 ? -6.545 17.139 17.930 1.00 52.66 204 SER A N 1
ATOM 1676 C CA . SER A 1 204 ? -5.601 16.303 18.661 1.00 52.66 204 SER A CA 1
ATOM 1677 C C . SER A 1 204 ? -4.168 16.577 18.189 1.00 52.66 204 SER A C 1
ATOM 1679 O O . SER A 1 204 ? -3.746 16.025 17.176 1.00 52.66 204 SER A O 1
ATOM 1681 N N . ASN A 1 205 ? -3.360 17.306 18.966 1.00 41.88 205 ASN A N 1
ATOM 1682 C CA . ASN A 1 205 ? -1.887 17.372 18.820 1.00 41.88 205 ASN A CA 1
ATOM 1683 C C . ASN A 1 205 ? -1.179 16.003 19.046 1.00 41.88 205 ASN A C 1
ATOM 1685 O O . ASN A 1 205 ? -0.017 15.945 19.431 1.00 41.88 205 ASN A O 1
ATOM 1689 N N . VAL A 1 206 ? -1.885 14.885 18.859 1.00 39.06 206 VAL A N 1
ATOM 1690 C CA . VAL A 1 206 ? -1.509 13.535 19.304 1.00 39.06 206 VAL A CA 1
ATOM 1691 C C . VAL A 1 206 ? -1.181 12.607 18.127 1.00 39.06 206 VAL A C 1
ATOM 1693 O O . VAL A 1 206 ? -0.534 11.585 18.322 1.00 39.06 206 VAL A O 1
ATOM 1696 N N . TRP A 1 207 ? -1.560 12.949 16.892 1.00 44.03 207 TRP A N 1
ATOM 1697 C CA . TRP A 1 207 ? -1.294 12.092 15.731 1.00 44.03 207 TRP A CA 1
ATOM 1698 C C . TRP A 1 207 ? -0.001 12.474 15.002 1.00 44.03 207 TRP A C 1
ATOM 1700 O O . TRP A 1 207 ? -0.002 12.906 13.853 1.00 44.03 207 TRP A O 1
ATOM 1710 N N . THR A 1 208 ? 1.140 12.240 15.650 1.00 36.34 208 THR A N 1
ATOM 1711 C CA . THR A 1 208 ? 2.329 11.806 14.911 1.00 36.34 208 THR A CA 1
ATOM 1712 C C . THR A 1 208 ? 2.109 10.343 14.522 1.00 36.34 208 THR A C 1
ATOM 1714 O O . THR A 1 208 ? 1.674 9.529 15.336 1.00 36.34 208 THR A O 1
ATOM 1717 N N . ALA A 1 209 ? 2.357 9.990 13.256 1.00 33.84 209 ALA A N 1
ATOM 1718 C CA . ALA A 1 209 ? 2.406 8.593 12.811 1.00 33.84 209 ALA A CA 1
ATOM 1719 C C . ALA A 1 209 ? 3.150 7.734 13.857 1.00 33.84 209 ALA A C 1
ATOM 1721 O O . ALA A 1 209 ? 4.141 8.234 14.389 1.00 33.84 209 ALA A O 1
ATOM 1722 N N . PRO A 1 210 ? 2.711 6.495 14.165 1.00 32.25 210 PRO A N 1
ATOM 1723 C CA . PRO A 1 210 ? 3.081 5.768 15.381 1.00 32.25 210 PRO A CA 1
ATOM 1724 C C . PRO A 1 210 ? 4.590 5.516 15.445 1.00 32.25 210 PRO A C 1
ATOM 1726 O O . PRO A 1 210 ? 5.111 4.498 14.996 1.00 32.25 210 PRO A O 1
ATOM 1729 N N . ARG A 1 211 ? 5.301 6.485 16.006 1.00 31.44 211 ARG A N 1
ATOM 1730 C CA . ARG A 1 211 ? 6.732 6.502 16.243 1.00 31.44 211 ARG A CA 1
ATOM 1731 C C . ARG A 1 211 ? 6.834 7.132 17.626 1.00 31.44 211 ARG A C 1
ATOM 1733 O O . ARG A 1 211 ? 6.624 8.328 17.741 1.00 31.44 211 ARG A O 1
ATOM 1740 N N . GLN A 1 212 ? 7.116 6.305 18.636 1.00 30.75 212 GLN A N 1
ATOM 1741 C CA . GLN A 1 212 ? 7.177 6.612 20.082 1.00 30.75 212 GLN A CA 1
ATOM 1742 C C . GLN A 1 212 ? 5.936 6.216 20.897 1.00 30.75 212 GLN A C 1
ATOM 1744 O O . GLN A 1 212 ? 5.234 7.055 21.433 1.00 30.75 212 GLN A O 1
ATOM 1749 N N . LEU A 1 213 ? 5.724 4.911 21.072 1.00 27.20 213 LEU A N 1
ATOM 1750 C CA . LEU A 1 213 ? 5.132 4.353 22.299 1.00 27.20 213 LEU A CA 1
ATOM 1751 C C . LEU A 1 213 ? 5.757 2.969 22.561 1.00 27.20 213 LEU A C 1
ATOM 1753 O O . LEU A 1 213 ? 5.079 1.966 22.720 1.00 27.20 213 LEU A O 1
ATOM 1757 N N . LEU A 1 214 ? 7.092 2.915 22.524 1.00 28.27 214 LEU A N 1
ATOM 1758 C CA . LEU A 1 214 ? 7.912 1.790 22.993 1.00 28.27 214 LEU A CA 1
ATOM 1759 C C . LEU A 1 214 ? 9.230 2.346 23.561 1.00 28.27 214 LEU A C 1
ATOM 1761 O O . LEU A 1 214 ? 10.317 2.043 23.081 1.00 28.27 214 LEU A O 1
ATOM 1765 N N . SER A 1 215 ? 9.132 3.233 24.549 1.00 30.28 215 SER A N 1
ATOM 1766 C CA . SER A 1 215 ? 10.277 3.642 25.374 1.00 30.28 215 SER A CA 1
ATOM 1767 C C . SER A 1 215 ? 9.811 4.086 26.760 1.00 30.28 215 SER A C 1
ATOM 1769 O O . SER A 1 215 ? 10.088 5.195 27.197 1.00 30.28 215 SER A O 1
ATOM 1771 N N . SER A 1 216 ? 9.055 3.229 27.438 1.00 29.84 216 SER A N 1
ATOM 1772 C CA . SER A 1 216 ? 8.808 3.347 28.878 1.00 29.84 216 SER A CA 1
ATOM 1773 C C . SER A 1 216 ? 8.286 2.010 29.394 1.00 29.84 216 SER A C 1
ATOM 1775 O O . SER A 1 216 ? 7.088 1.843 29.577 1.00 29.84 216 SER A O 1
ATOM 1777 N N . ASN A 1 217 ? 9.179 1.024 29.500 1.00 30.28 217 ASN A N 1
ATOM 1778 C CA . ASN A 1 217 ? 9.042 -0.129 30.399 1.00 30.28 217 ASN A CA 1
ATOM 1779 C C . ASN A 1 217 ? 10.375 -0.889 30.471 1.00 30.28 217 ASN A C 1
ATOM 1781 O O . ASN A 1 217 ? 10.466 -2.065 30.147 1.00 30.28 217 ASN A O 1
ATOM 1785 N N . GLN A 1 218 ? 11.429 -0.188 30.885 1.00 34.62 218 GLN A N 1
ATOM 1786 C CA . GLN A 1 218 ? 12.583 -0.794 31.545 1.00 34.62 218 GLN A CA 1
ATOM 1787 C C . GLN A 1 218 ? 13.113 0.220 32.555 1.00 34.62 218 GLN A C 1
ATOM 1789 O O . GLN A 1 218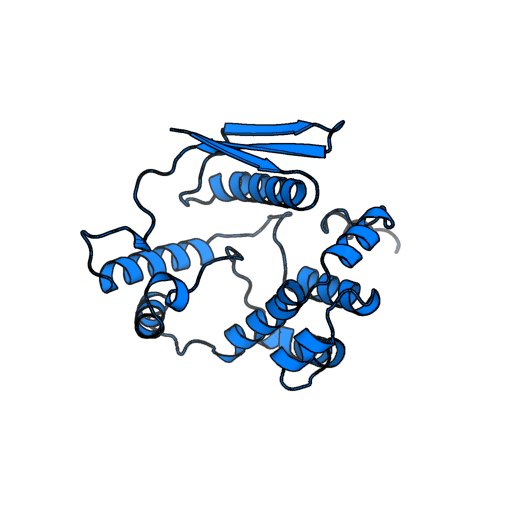 ? 13.788 1.167 32.169 1.00 34.62 218 GLN A O 1
ATOM 1794 N N . THR A 1 219 ? 12.710 0.062 33.818 1.00 31.28 219 THR A N 1
ATOM 1795 C CA . THR A 1 219 ? 13.530 0.177 35.044 1.00 31.28 219 THR A CA 1
ATOM 1796 C C . THR A 1 219 ? 12.622 0.396 36.255 1.00 31.28 219 THR A C 1
ATOM 1798 O O . THR A 1 219 ? 12.264 1.518 36.594 1.00 31.28 219 THR A O 1
ATOM 1801 N N . SER A 1 220 ? 12.235 -0.700 36.910 1.00 28.08 220 SER A N 1
ATOM 1802 C CA . SER A 1 220 ? 12.061 -0.770 38.369 1.00 28.08 220 SER A CA 1
ATOM 1803 C C . SER A 1 220 ? 11.677 -2.189 38.771 1.00 28.08 220 SER A C 1
ATOM 1805 O O . SER A 1 220 ? 10.501 -2.518 38.871 1.00 28.08 220 SER A O 1
ATOM 1807 N N . SER A 1 221 ? 12.686 -3.023 39.021 1.00 30.42 221 SER A N 1
ATOM 1808 C CA . SER A 1 221 ? 12.636 -4.002 40.107 1.00 30.42 221 SER A CA 1
ATOM 1809 C C . SER A 1 221 ? 14.030 -4.586 40.344 1.00 30.42 221 SER A C 1
ATOM 1811 O O . SER A 1 221 ? 14.432 -5.493 39.622 1.00 30.42 221 SER A O 1
ATOM 1813 N N . LYS A 1 222 ? 14.660 -4.048 41.396 1.00 33.78 222 LYS A N 1
ATOM 1814 C CA . LYS A 1 222 ? 15.734 -4.595 42.244 1.00 33.78 222 LYS A CA 1
ATOM 1815 C C . LYS A 1 222 ? 17.106 -4.845 41.624 1.00 33.78 222 LYS A C 1
ATOM 1817 O O . LYS A 1 222 ? 17.236 -5.735 40.765 1.00 33.78 222 LYS A O 1
#

pLDDT: mean 83.57, std 17.38, range [27.2, 98.5]

Mean predicted aligned error: 8.53 Å

Solvent-accessible surface area (backbone atoms only — not comparable to full-atom values): 13606 Å² total; per-residue (Å²): 118,72,46,78,48,73,29,47,62,72,49,19,55,50,50,54,51,48,51,55,48,39,65,58,44,63,77,59,90,52,95,67,52,48,79,73,46,75,49,71,42,80,91,78,48,36,28,39,44,30,29,43,62,72,90,81,71,62,79,79,71,55,75,94,53,54,73,66,57,50,33,40,52,55,18,48,53,48,50,52,52,42,64,47,84,61,83,93,62,88,80,72,88,46,73,67,58,49,53,54,49,51,51,52,39,56,78,68,66,27,51,43,56,72,62,41,13,68,77,49,81,67,42,48,74,64,60,52,49,55,50,50,67,75,50,46,80,81,61,71,76,87,59,57,74,85,87,76,72,77,50,49,41,83,64,75,32,66,87,46,39,63,59,29,46,51,54,49,36,82,85,61,81,75,61,62,65,57,52,51,54,55,52,57,57,49,47,55,66,76,27,43,34,63,67,60,43,54,51,51,55,70,71,38,96,69,76,65,75,98,73,88,91,84,86,85,88,85,88,88,82,134

Radius of gyration: 20.04 Å; Cα contacts (8 Å, |Δi|>4): 205; chains: 1; bounding box: 44×52×69 Å

Nearest PDB structures (foldseek):
  6fuc-assembly1_A  TM=7.381E-01  e=1.011E-05  Streptomyces rimosus
  6fux-assembly1_A  TM=7.341E-01  e=1.827E-05  Streptomyces rimosus subsp. rimosus ATCC 10970
  3oz6-assembly1_A  TM=5.951E-01  e=4.224E-02  Cryptosporidium parvum Iowa II
  3w8l-assembly2_B  TM=6.411E-01  e=6.926E-01  Homo sapiens
  9av7-assembly1_A  TM=2.994E-01  e=9.989E-02  Trichomonas vaginalis G3

Sequence (222 aa):
MIYLKSGRGIAAESLVRENTALQWLEHKHITVPKVLNYFKDESSGQVYLLLSVIDGLPAQRVTDLSKQEILYLVAKAMQQFHSINFQGSKNLRTLVQDLTHIQAIINLNLIKRSKFQTANNGKTPEEVYVYLLQVKDKFSKDVIVHGDYCLPARNFGKEWTDVFYKYYDQKICVDSQKIKYFQLIDQFGYHLDVEKYRQAIRVSNVWTAPRQLLSSNQTSSK

Secondary structure (DSSP, 8-state):
-EEEEEEETHHHHHHHHHHHHHHHHTTTTS----EEEEEEETTTTEEEEEEEPPPS--GGG--SS-HHHHHHHHHHHHHHHHTS--TT-SS---HHHHHHHHHHHHHTT-B-HHHHHHHTTT--HHHHHHHHHHHGGGS-------S----HHHHT-GGGHHHHHHHH-TT----HHHHHHHHHHHHHHHTB-HHHHHHHHHH-TT-S-S--SSSS------